Protein 1O4T (pdb70)

Nearest PDB structures (foldseek):
  1o4t-assembly1_B  TM=1.007E+00  e=4.408E-22  Thermotoga maritima
  6o2d-assembly1_A  TM=9.196E-01  e=4.828E-07  Schizosaccharomyces pombe
  5fpz-assembly1_A-2  TM=9.082E-01  e=5.946E-07  Yersinia enterocolitica subsp. enterocolitica 8081
  6o2d-assembly1_B  TM=9.524E-01  e=1.233E-06  Schizosaccharomyces pombe
  7x85-assembly2_C  TM=7.206E-01  e=1.368E-06  Gallus gallus

Foldseek 3Di:
DDFDQVPFAWDWDACACPKHGIKTKGFGDACVNVVVQWHGKIKIKAAAFIKHDKDAAAQKKKKKQKQAAKWWKDKPRDTDIDGHGDIDIGDHGIIIMIHHNDHGITMIIMIIGGD/DDFDQVPFAWDWDACACPKHGIKTKGFGDDCVRVVVQWHGKIKIKDAAPTKRDKDAAAQKKKKKQKAAAWWWKDKPNDTDIDGHGDIDIHDHGIIIMIHHNTHGMTMIIMIIGGD

Organism: Thermotoga maritima (strain ATCC 43589 / DSM 3109 / JCM 10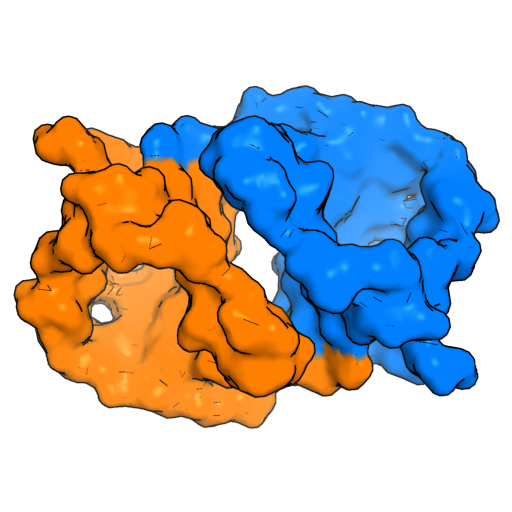099 / NBRC 100826 / MSB8) (NCBI:txid243274)

Structure (mmCIF, N/CA/C/O backbone):
data_1O4T
#
_entry.id   1O4T
#
_cell.length_a   89.132
_cell.length_b   49.738
_cell.length_c   69.547
_cell.angle_alpha   90.00
_cell.angle_beta   123.73
_cell.angle_gamma   90.00
#
_symmetry.space_group_name_H-M   'C 1 2 1'
#
loop_
_entity.id
_entity.type
_entity.pdbx_description
1 polymer 'putative oxalate decarboxylase'
2 non-polymer 'MANGANESE (II) ION'
3 non-polymer 'OXALATE ION'
4 water water
#
loop_
_atom_site.group_PDB
_atom_site.id
_atom_site.type_symbol
_atom_site.label_atom_id
_atom_site.label_alt_id
_atom_site.label_comp_id
_atom_site.label_asym_id
_atom_site.label_entity_id
_atom_site.label_seq_id
_atom_site.pdbx_PDB_ins_code
_atom_site.Cartn_x
_atom_site.Cartn_y
_atom_site.Cartn_z
_atom_site.occupancy
_atom_site.B_iso_or_equiv
_atom_site.auth_seq_id
_atom_site.auth_comp_id
_atom_site.auth_asym_id
_atom_site.auth_atom_id
_atom_site.pdbx_PDB_model_num
ATOM 1 N N . MET A 1 19 ? 9.001 -14.808 18.131 1.00 45.38 7 MET A N 1
ATOM 2 C CA . MET A 1 19 ? 10.384 -15.313 17.908 1.00 45.05 7 MET A CA 1
ATOM 3 C C . MET A 1 19 ? 11.408 -14.317 18.476 1.00 42.88 7 MET A C 1
ATOM 4 O O . MET A 1 19 ? 11.117 -13.137 18.713 1.00 41.87 7 MET A O 1
ATOM 9 N N . VAL A 1 20 ? 12.587 -14.854 18.728 1.00 40.96 8 VAL A N 1
ATOM 10 C CA . VAL A 1 20 ? 13.754 -14.116 19.058 1.00 40.03 8 VAL A CA 1
ATOM 11 C C . VAL A 1 20 ? 14.803 -14.417 17.988 1.00 39.89 8 VAL A C 1
ATOM 12 O O . VAL A 1 20 ? 14.982 -15.574 17.575 1.00 37.69 8 VAL A O 1
ATOM 16 N N . VAL A 1 21 ? 15.473 -13.365 17.525 1.00 38.85 9 VAL A N 1
ATOM 17 C CA . VAL A 1 21 ? 16.585 -13.502 16.583 1.00 38.81 9 VAL A CA 1
ATOM 18 C C . VAL A 1 21 ? 17.817 -12.896 17.252 1.00 39.91 9 VAL A C 1
ATOM 19 O O . VAL A 1 21 ? 17.820 -11.709 17.581 1.00 38.44 9 VAL A O 1
ATOM 23 N N . ARG A 1 22 ? 18.846 -13.716 17.480 1.00 41.25 10 ARG A N 1
ATOM 24 C CA . ARG A 1 22 ? 20.105 -13.227 18.052 1.00 42.27 10 ARG A CA 1
ATOM 25 C C . ARG A 1 22 ? 21.015 -12.607 16.972 1.00 44.37 10 ARG A C 1
ATOM 26 O O . ARG A 1 22 ? 21.624 -13.332 16.184 1.00 44.46 10 ARG A O 1
ATOM 41 N N . SER A 1 23 ? 21.053 -11.261 16.913 1.00 47.49 11 SER A N 1
ATOM 42 C CA . SER A 1 23 ? 21.855 -10.502 15.913 1.00 50.06 11 SER A CA 1
ATOM 43 C C . SER A 1 23 ? 23.216 -11.165 15.805 1.00 51.72 11 SER A C 1
ATOM 44 O O . SER A 1 23 ? 23.717 -11.484 14.723 1.00 52.23 11 SER A O 1
ATOM 47 N N . SER A 1 24 ? 23.806 -11.353 16.973 1.00 53.21 12 SER A N 1
ATOM 48 C CA . SER A 1 24 ? 25.144 -11.903 17.092 1.00 54.62 12 SER A CA 1
ATOM 49 C C . SER A 1 24 ? 25.294 -13.137 16.183 1.00 54.62 12 SER A C 1
ATOM 50 O O . SER A 1 24 ? 26.411 -13.458 15.736 1.00 55.60 12 SER A O 1
ATOM 53 N N . GLU A 1 25 ? 24.177 -13.806 15.878 1.00 53.75 13 GLU A N 1
ATOM 54 C CA . GLU A 1 25 ? 24.213 -15.060 15.121 1.00 53.05 13 GLU A CA 1
ATOM 55 C C . GLU A 1 25 ? 23.548 -15.018 13.713 1.00 51.87 13 GLU A C 1
ATOM 56 O O . GLU A 1 25 ? 23.068 -16.054 13.200 1.00 52.73 13 GLU A O 1
ATOM 62 N N . ILE A 1 26 ? 23.559 -13.833 13.088 1.00 49.24 14 ILE A N 1
ATOM 63 C CA . ILE A 1 26 ? 23.115 -13.651 11.706 1.00 47.12 14 ILE A CA 1
ATOM 64 C C . ILE A 1 26 ? 24.354 -13.303 10.899 1.00 45.41 14 ILE A C 1
ATOM 65 O O . ILE A 1 26 ? 25.112 -12.403 11.277 1.00 45.44 14 ILE A O 1
ATOM 70 N N . THR A 1 27 ? 24.557 -13.987 9.781 1.00 42.75 15 THR A N 1
ATOM 71 C CA . THR A 1 27 ? 25.703 -13.703 8.924 1.00 41.19 15 THR A CA 1
ATOM 72 C C . THR A 1 27 ? 25.417 -12.450 8.091 1.00 39.70 15 THR A C 1
ATOM 73 O O . THR A 1 27 ? 24.462 -12.389 7.326 1.00 38.70 15 THR A O 1
ATOM 77 N N . PRO A 1 28 ? 26.234 -11.433 8.258 1.00 39.39 16 PRO A N 1
ATOM 78 C CA . PRO A 1 28 ? 26.016 -10.185 7.534 1.00 38.74 16 PRO A CA 1
ATOM 79 C C . PRO A 1 28 ? 26.345 -10.354 6.054 1.00 37.43 16 PRO A C 1
ATOM 80 O O . PRO A 1 28 ? 27.129 -11.240 5.711 1.00 36.86 16 PRO A O 1
ATOM 84 N N . GLU A 1 29 ? 25.726 -9.557 5.185 1.00 36.42 17 GLU A N 1
ATOM 85 C CA . GLU A 1 29 ? 26.209 -9.467 3.815 1.00 36.39 17 GLU A CA 1
ATOM 86 C C . GLU A 1 29 ? 27.144 -8.292 3.668 1.00 35.86 17 GLU A C 1
ATOM 87 O O . GLU A 1 29 ? 26.829 -7.183 4.091 1.00 34.84 17 GLU A O 1
ATOM 93 N N . ARG A 1 30 ? 28.302 -8.546 3.073 1.00 35.59 18 ARG A N 1
ATOM 94 C CA . ARG A 1 30 ? 29.291 -7.497 2.862 1.00 36.01 18 ARG A CA 1
ATOM 95 C C . ARG A 1 30 ? 28.964 -6.843 1.527 1.00 35.32 18 ARG A C 1
ATOM 96 O O . ARG A 1 30 ? 28.850 -7.531 0.514 1.00 35.30 18 ARG A O 1
ATOM 104 N N . ILE A 1 31 ? 28.787 -5.517 1.538 1.00 34.23 19 ILE A N 1
ATOM 105 C CA . ILE A 1 31 ? 28.415 -4.754 0.343 1.00 33.39 19 ILE A CA 1
ATOM 106 C C . ILE A 1 31 ? 29.483 -3.694 0.101 1.00 32.51 19 ILE A C 1
ATOM 107 O O . ILE A 1 31 ? 29.828 -2.958 1.005 1.00 31.64 19 ILE A O 1
ATOM 112 N N . SER A 1 32 ? 30.013 -3.637 -1.119 1.00 32.30 20 SER A N 1
ATOM 113 C CA . SER A 1 32 ? 31.012 -2.636 -1.484 1.00 32.22 20 SER A CA 1
ATOM 114 C C . SER A 1 32 ? 30.331 -1.476 -2.218 1.00 32.49 20 SER A C 1
ATOM 115 O O . SER A 1 32 ? 29.424 -1.684 -3.044 1.00 32.37 20 SER A O 1
ATOM 118 N N . ASN A 1 33 ? 30.718 -0.258 -1.848 1.00 32.70 21 ASN A N 1
ATOM 119 C CA . ASN A 1 33 ? 30.176 0.966 -2.435 1.00 33.29 21 ASN A CA 1
ATOM 120 C C . ASN A 1 33 ? 28.655 1.019 -2.388 1.00 34.17 21 ASN A C 1
ATOM 121 O O . ASN A 1 33 ? 27.990 1.294 -3.378 1.00 33.83 21 ASN A O 1
ATOM 126 N N . MET A 1 34 ? 28.112 0.775 -1.191 1.00 35.50 22 MET A N 1
ATOM 127 C CA . MET A 1 34 ? 26.686 0.662 -1.023 1.00 36.40 22 MET A CA 1
ATOM 128 C C . MET A 1 34 ? 26.053 1.998 -1.382 1.00 36.98 22 MET A C 1
ATOM 129 O O . MET A 1 34 ? 26.439 3.031 -0.845 1.00 36.57 22 MET A O 1
ATOM 134 N N . ARG A 1 35 ? 25.077 1.952 -2.279 1.00 37.68 23 ARG A N 1
ATOM 135 C CA . ARG A 1 35 ? 24.455 3.138 -2.852 1.00 38.24 23 ARG A CA 1
ATOM 136 C C . ARG A 1 35 ? 25.464 4.151 -3.349 1.00 36.99 23 ARG A C 1
ATOM 137 O O . ARG A 1 35 ? 25.236 5.347 -3.247 1.00 36.93 23 ARG A O 1
ATOM 145 N N . GLY A 1 36 ? 26.572 3.675 -3.900 1.00 35.82 24 GLY A N 1
ATOM 146 C CA . GLY A 1 36 ? 27.649 4.557 -4.317 1.00 35.08 24 GLY A CA 1
ATOM 147 C C . GLY A 1 36 ? 28.529 5.155 -3.216 1.00 35.04 24 GLY A C 1
ATOM 148 O O . GLY A 1 36 ? 29.215 6.145 -3.471 1.00 33.86 24 GLY A O 1
ATOM 149 N N . GLY A 1 37 ? 28.531 4.567 -2.011 1.00 34.43 25 GLY A N 1
ATOM 150 C CA . GLY A 1 37 ? 29.356 5.074 -0.898 1.00 34.97 25 GLY A CA 1
ATOM 151 C C . GLY A 1 37 ? 30.790 4.568 -0.933 1.00 35.55 25 GLY A C 1
ATOM 152 O O . GLY A 1 37 ? 31.196 3.933 -1.895 1.00 37.19 25 GLY A O 1
ATOM 153 N N . LYS A 1 38 ? 31.561 4.837 0.114 1.00 35.81 26 LYS A N 1
ATOM 154 C CA . LYS A 1 38 ? 32.991 4.488 0.164 1.00 36.22 26 LYS A CA 1
ATOM 155 C C . LYS A 1 38 ? 33.223 3.176 0.906 1.00 35.98 26 LYS A C 1
ATOM 156 O O . LYS A 1 38 ? 32.522 2.855 1.866 1.00 34.28 26 LYS A O 1
ATOM 162 N N . GLY A 1 39 ? 34.217 2.415 0.437 1.00 35.66 27 GLY A N 1
ATOM 163 C CA . GLY A 1 39 ? 34.618 1.172 1.083 1.00 35.99 27 GLY A CA 1
ATOM 164 C C . GLY A 1 39 ? 33.533 0.119 1.181 1.00 36.58 27 GLY A C 1
ATOM 165 O O . GLY A 1 39 ? 32.615 0.107 0.391 1.00 36.26 27 GLY A O 1
ATOM 166 N N . GLU A 1 40 ? 33.683 -0.781 2.152 1.00 37.70 28 GLU A N 1
ATOM 167 C CA . GLU A 1 40 ? 32.837 -1.959 2.304 1.00 38.46 28 GLU A CA 1
ATOM 168 C C . GLU A 1 40 ? 32.052 -1.800 3.594 1.00 38.50 28 GLU A C 1
ATOM 169 O O . GLU A 1 40 ? 32.599 -1.392 4.611 1.00 38.73 28 GLU A O 1
ATOM 175 N N . VAL A 1 41 ? 30.795 -2.222 3.536 1.00 38.12 29 VAL A N 1
ATOM 176 C CA . VAL A 1 41 ? 29.823 -2.119 4.594 1.00 38.31 29 VAL A CA 1
ATOM 177 C C . VAL A 1 41 ? 29.225 -3.530 4.857 1.00 37.43 29 VAL A C 1
ATOM 178 O O . VAL A 1 41 ? 29.376 -4.427 4.025 1.00 37.84 29 VAL A O 1
ATOM 182 N N . GLU A 1 42 ? 28.660 -3.771 6.035 1.00 36.76 30 GLU A N 1
ATOM 183 C CA . GLU A 1 42 ? 28.006 -5.063 6.354 1.00 36.54 30 GLU A CA 1
ATOM 184 C C . GLU A 1 42 ? 26.583 -4.829 6.741 1.00 35.19 30 GLU A C 1
ATOM 185 O O . GLU A 1 42 ? 26.293 -3.928 7.522 1.00 33.89 30 GLU A O 1
ATOM 191 N N . MET A 1 43 ? 25.697 -5.635 6.172 1.00 33.75 31 MET A N 1
ATOM 192 C CA . MET A 1 43 ? 24.274 -5.556 6.459 1.00 33.31 31 MET A CA 1
ATOM 193 C C . MET A 1 43 ? 23.757 -6.907 6.945 1.00 31.97 31 MET A C 1
ATOM 194 O O . MET A 1 43 ? 23.850 -7.893 6.235 1.00 30.11 31 MET A O 1
ATOM 199 N N . ALA A 1 44 ? 23.238 -6.921 8.179 1.00 31.75 32 ALA A N 1
ATOM 200 C CA . ALA A 1 44 ? 22.591 -8.096 8.774 1.00 31.88 32 ALA A CA 1
ATOM 201 C C . ALA A 1 44 ? 21.085 -7.892 8.762 1.00 31.99 32 ALA A C 1
ATOM 202 O O . ALA A 1 44 ? 20.568 -7.032 9.487 1.00 31.57 32 ALA A O 1
ATOM 204 N N . HIS A 1 45 ? 20.368 -8.682 7.963 1.00 32.65 33 HIS A N 1
ATOM 205 C CA . HIS A 1 45 ? 18.914 -8.590 7.907 1.00 33.76 33 HIS A CA 1
ATOM 206 C C . HIS A 1 45 ? 18.339 -9.349 9.105 1.00 33.35 33 HIS A C 1
ATOM 207 O O . HIS A 1 45 ? 18.624 -10.521 9.307 1.00 32.40 33 HIS A O 1
ATOM 214 N N . LEU A 1 46 ? 17.538 -8.670 9.906 1.00 33.49 34 LEU A N 1
ATOM 215 C CA . LEU A 1 46 ? 17.084 -9.226 11.180 1.00 33.94 34 LEU A CA 1
ATOM 216 C C . LEU A 1 46 ? 15.660 -9.791 11.098 1.00 33.82 34 LEU A C 1
ATOM 217 O O . LEU A 1 46 ? 15.372 -10.832 11.698 1.00 34.04 34 LEU A O 1
ATOM 222 N N . LEU A 1 47 ? 14.799 -9.122 10.333 1.00 34.08 35 LEU A N 1
ATOM 223 C CA . LEU A 1 47 ? 13.451 -9.604 10.035 1.00 34.31 35 LEU A CA 1
ATOM 224 C C . LEU A 1 47 ? 13.107 -9.366 8.598 1.00 35.00 35 LEU A C 1
ATOM 225 O O . LEU A 1 47 ? 13.426 -8.319 8.047 1.00 35.56 35 LEU A O 1
ATOM 230 N N . SER A 1 48 ? 12.432 -10.324 7.993 1.00 36.05 36 SER A N 1
ATOM 231 C CA . SER A 1 48 ? 11.990 -10.184 6.622 1.00 36.83 36 SER A CA 1
ATOM 232 C C . SER A 1 48 ? 10.751 -9.289 6.532 1.00 37.33 36 SER A C 1
ATOM 233 O O . SER A 1 48 ? 10.055 -9.033 7.527 1.00 37.48 36 SER A O 1
ATOM 236 N N . LYS A 1 49 ? 10.485 -8.827 5.314 1.00 37.36 37 LYS A N 1
ATOM 237 C CA . LYS A 1 49 ? 9.348 -7.973 5.038 1.00 37.37 37 LYS A CA 1
ATOM 238 C C . LYS A 1 49 ? 8.052 -8.779 5.213 1.00 37.83 37 LYS A C 1
ATOM 239 O O . LYS A 1 49 ? 7.060 -8.262 5.739 1.00 36.94 37 LYS A O 1
ATOM 245 N N . GLU A 1 50 ? 8.083 -10.041 4.778 1.00 37.62 38 GLU A N 1
ATOM 246 C CA . GLU A 1 50 ? 6.999 -10.983 5.046 1.00 38.81 38 GLU A CA 1
ATOM 247 C C . GLU A 1 50 ? 6.704 -11.135 6.544 1.00 37.74 38 GLU A C 1
ATOM 248 O O . GLU A 1 50 ? 5.555 -11.044 6.949 1.00 37.03 38 GLU A O 1
ATOM 254 N N . ALA A 1 51 ? 7.737 -11.355 7.353 1.00 37.25 39 ALA A N 1
ATOM 255 C CA . ALA A 1 51 ? 7.587 -11.324 8.800 1.00 37.00 39 ALA A CA 1
ATOM 256 C C . ALA A 1 51 ? 6.844 -10.049 9.225 1.00 36.85 39 ALA A C 1
ATOM 257 O O . ALA A 1 51 ? 5.968 -10.082 10.095 1.00 36.37 39 ALA A O 1
ATOM 259 N N . MET A 1 52 ? 7.193 -8.922 8.597 1.00 36.18 40 MET A N 1
ATOM 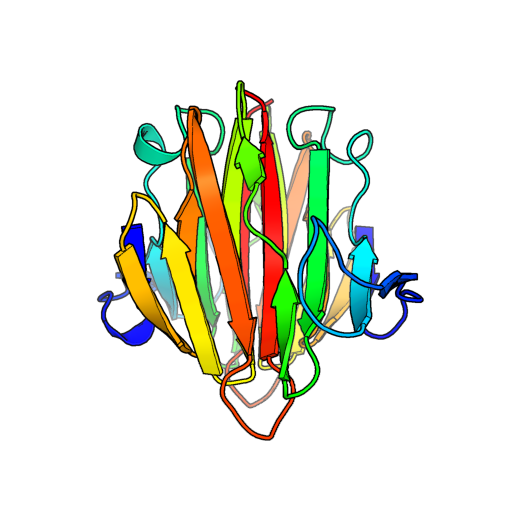260 C CA . MET A 1 52 ? 6.658 -7.614 9.006 1.00 35.40 40 MET A CA 1
ATOM 261 C C . MET A 1 52 ? 5.401 -7.255 8.246 1.00 34.73 40 MET A C 1
ATOM 262 O O . MET A 1 52 ? 5.066 -6.085 8.124 1.00 33.90 40 MET A O 1
ATOM 267 N N . HIS A 1 53 ? 4.695 -8.291 7.792 1.00 34.93 41 HIS A N 1
ATOM 268 C CA . HIS A 1 53 ? 3.402 -8.183 7.100 1.00 34.98 41 HIS A CA 1
ATOM 269 C C . HIS A 1 53 ? 3.447 -7.184 5.953 1.00 35.17 41 HIS A C 1
ATOM 270 O O . HIS A 1 53 ? 2.473 -6.480 5.688 1.00 34.76 41 HIS A O 1
ATOM 277 N N . ASN A 1 54 ? 4.586 -7.121 5.271 1.00 35.70 42 ASN A N 1
ATOM 278 C CA . ASN A 1 54 ? 4.762 -6.223 4.123 1.00 36.81 42 ASN A CA 1
ATOM 279 C C . ASN A 1 54 ? 4.515 -4.729 4.457 1.00 37.16 42 ASN A C 1
ATOM 280 O O . ASN A 1 54 ? 4.288 -3.904 3.558 1.00 37.27 42 ASN A O 1
ATOM 285 N N . LYS A 1 55 ? 4.616 -4.384 5.747 1.00 37.19 43 LYS A N 1
ATOM 286 C CA . LYS A 1 55 ? 4.448 -3.008 6.224 1.00 37.35 43 LYS A CA 1
ATOM 287 C C . LYS A 1 55 ? 5.779 -2.262 6.296 1.00 37.40 43 LYS A C 1
ATOM 288 O O . LYS A 1 55 ? 5.813 -1.032 6.275 1.00 37.43 43 LYS A O 1
ATOM 294 N N . ALA A 1 56 ? 6.865 -3.026 6.421 1.00 37.72 44 ALA A N 1
ATOM 295 C CA . ALA A 1 56 ? 8.239 -2.521 6.421 1.00 37.19 44 ALA A CA 1
ATOM 296 C C . ALA A 1 56 ? 9.027 -3.428 5.496 1.00 37.13 44 ALA A C 1
ATOM 297 O O . ALA A 1 56 ? 8.748 -4.627 5.403 1.00 36.22 44 ALA A O 1
ATOM 299 N N . ARG A 1 57 ? 9.963 -2.870 4.756 1.00 36.54 45 ARG A N 1
ATOM 300 C CA . ARG A 1 57 ? 10.704 -3.676 3.820 1.00 37.43 45 ARG A CA 1
ATOM 301 C C . ARG A 1 57 ? 12.147 -3.966 4.256 1.00 37.63 45 ARG A C 1
ATOM 302 O O . ARG A 1 57 ? 12.808 -4.795 3.621 1.00 38.01 45 ARG A O 1
ATOM 310 N N . LEU A 1 58 ? 12.620 -3.296 5.315 1.00 37.93 46 LEU A N 1
ATOM 311 C CA . LEU A 1 58 ? 13.957 -3.501 5.863 1.00 37.91 46 LEU A CA 1
ATOM 312 C C . LEU A 1 58 ? 13.985 -3.337 7.381 1.00 37.18 46 LEU A C 1
ATOM 313 O O . LEU A 1 58 ? 13.467 -2.357 7.902 1.00 37.04 46 LEU A O 1
ATOM 318 N N . PHE A 1 59 ? 14.633 -4.276 8.067 1.00 35.59 47 PHE A N 1
ATOM 319 C CA . PHE A 1 59 ? 14.930 -4.158 9.483 1.00 34.19 47 PHE A CA 1
ATOM 320 C C . PHE A 1 59 ? 16.308 -4.804 9.657 1.00 33.33 47 PHE A C 1
ATOM 321 O O . PHE A 1 59 ? 16.417 -6.020 9.744 1.00 33.18 47 PHE A O 1
ATOM 329 N N . ALA A 1 60 ? 17.366 -3.980 9.654 1.00 32.67 48 ALA A N 1
ATOM 330 C CA . ALA A 1 60 ? 18.716 -4.470 9.520 1.00 32.33 48 ALA A CA 1
ATOM 331 C C . ALA A 1 60 ? 19.658 -3.753 10.427 1.00 32.21 48 ALA A C 1
ATOM 332 O O . ALA A 1 60 ? 19.422 -2.606 10.797 1.00 31.94 48 ALA A O 1
ATOM 334 N N . ARG A 1 61 ? 20.733 -4.444 10.777 1.00 32.19 49 ARG A N 1
ATOM 335 C CA . ARG A 1 61 ? 21.836 -3.855 11.524 1.00 32.54 49 ARG A CA 1
ATOM 336 C C . ARG A 1 61 ? 22.998 -3.623 10.551 1.00 33.06 49 ARG A C 1
ATOM 337 O O . ARG A 1 61 ? 23.434 -4.578 9.844 1.00 33.50 49 ARG A O 1
ATOM 345 N N . MET A 1 62 ? 23.480 -2.382 10.478 1.00 30.73 50 MET A N 1
ATOM 346 C CA . MET A 1 62 ? 24.535 -2.024 9.532 1.00 31.45 50 MET A CA 1
ATOM 347 C C . MET A 1 62 ? 25.792 -1.800 10.340 1.00 31.86 50 MET A C 1
ATOM 348 O O . MET A 1 62 ? 25.683 -1.303 11.439 1.00 30.42 50 MET A O 1
ATOM 353 N N . LYS A 1 63 ? 26.941 -2.181 9.780 1.00 30.91 51 LYS A N 1
ATOM 354 C CA . LYS A 1 63 ? 28.246 -1.906 10.331 1.00 32.27 51 LYS A CA 1
ATOM 355 C C . LYS A 1 63 ? 29.073 -1.227 9.261 1.00 32.63 51 LYS A C 1
ATOM 356 O O . LYS A 1 63 ? 29.293 -1.798 8.183 1.00 32.73 51 LYS A O 1
ATOM 362 N N . LEU A 1 64 ? 29.502 0.000 9.554 1.00 32.12 52 LEU A N 1
ATOM 363 C CA . LEU A 1 64 ? 30.394 0.795 8.703 1.00 31.86 52 LEU A CA 1
ATOM 364 C C . LEU A 1 64 ? 31.799 0.864 9.331 1.00 31.82 52 LEU A C 1
ATOM 365 O O . LEU A 1 64 ? 32.016 1.554 10.344 1.00 30.70 52 LEU A O 1
ATOM 370 N N . PRO A 1 65 ? 32.754 0.168 8.740 1.00 31.35 53 PRO A N 1
ATOM 371 C CA . PRO A 1 65 ? 34.137 0.305 9.158 1.00 32.20 53 PRO A CA 1
ATOM 372 C C . PRO A 1 65 ? 34.623 1.754 9.040 1.00 32.40 53 PRO A C 1
ATOM 373 O O . PRO A 1 65 ? 34.039 2.536 8.291 1.00 32.28 53 PRO A O 1
ATOM 377 N N . PRO A 1 66 ? 35.664 2.111 9.776 1.00 32.87 54 PRO A N 1
ATOM 378 C CA . PRO A 1 66 ? 36.263 3.420 9.656 1.00 33.67 54 PRO A CA 1
ATOM 379 C C . PRO A 1 66 ? 36.555 3.783 8.214 1.00 34.37 54 PRO A C 1
ATOM 380 O O . PRO A 1 66 ? 37.187 3.001 7.499 1.00 35.26 54 PRO A O 1
ATOM 384 N N . GLY A 1 67 ? 36.060 4.941 7.789 1.00 34.68 55 GLY A N 1
ATOM 385 C CA . GLY A 1 67 ? 36.278 5.430 6.422 1.00 35.28 55 GLY A CA 1
ATOM 386 C C . GLY A 1 67 ? 35.148 5.129 5.435 1.00 34.87 55 GLY A C 1
ATOM 387 O O . GLY A 1 67 ? 35.154 5.655 4.315 1.00 35.24 55 GLY A O 1
ATOM 388 N N . SER A 1 68 ? 34.205 4.272 5.824 1.00 33.37 56 SER A N 1
ATOM 389 C CA . SER A 1 68 ? 33.204 3.811 4.886 1.00 33.33 56 SER A CA 1
ATOM 390 C C . SER A 1 68 ? 31.934 4.666 4.980 1.00 33.21 56 SER A C 1
ATOM 391 O O . SER A 1 68 ? 31.739 5.416 5.956 1.00 32.43 56 SER A O 1
ATOM 394 N N . SER A 1 69 ? 31.079 4.540 3.975 1.00 33.23 57 SER A N 1
ATOM 395 C CA . SER A 1 69 ? 29.821 5.283 3.933 1.00 34.07 57 SER A CA 1
ATOM 396 C C . SER A 1 69 ? 28.771 4.518 3.170 1.00 33.95 57 SER A C 1
ATOM 397 O O . SER A 1 69 ? 29.093 3.664 2.339 1.00 34.53 57 SER A O 1
ATOM 400 N N . VAL A 1 70 ? 27.505 4.798 3.479 1.00 34.03 58 VAL A N 1
ATOM 401 C CA . VAL A 1 70 ? 26.399 4.480 2.572 1.00 33.14 58 VAL A CA 1
ATOM 402 C C . VAL A 1 70 ? 26.163 5.743 1.761 1.00 33.61 58 VAL A C 1
ATOM 403 O O . VAL A 1 70 ? 26.022 6.817 2.322 1.00 33.67 58 VAL A O 1
ATOM 407 N N . GLY A 1 71 ? 26.114 5.600 0.439 1.00 33.33 59 GLY A N 1
ATOM 408 C CA . GLY A 1 71 ? 26.087 6.724 -0.473 1.00 33.44 59 GLY A CA 1
ATOM 409 C C . GLY A 1 71 ? 24.742 7.384 -0.526 1.00 33.62 59 GLY A C 1
ATOM 410 O O . GLY A 1 71 ? 23.755 6.838 -0.046 1.00 33.51 59 GLY A O 1
ATOM 411 N N . LEU A 1 72 ? 24.713 8.584 -1.092 1.00 33.64 60 LEU A N 1
ATOM 412 C CA . LEU A 1 72 ? 23.477 9.347 -1.194 1.00 33.82 60 LEU A CA 1
ATOM 413 C C . LEU A 1 72 ? 22.469 8.602 -2.051 1.00 33.49 60 LEU A C 1
ATOM 414 O O . LEU A 1 72 ? 22.792 8.148 -3.147 1.00 33.31 60 LEU A O 1
ATOM 419 N N . HIS A 1 73 ? 21.252 8.423 -1.513 1.00 32.57 61 HIS A N 1
ATOM 420 C CA . HIS A 1 73 ? 20.163 7.844 -2.270 1.00 31.37 61 HIS A CA 1
ATOM 421 C C . HIS A 1 73 ? 18.852 8.348 -1.718 1.00 31.09 61 HIS A C 1
ATOM 422 O O . HIS A 1 73 ? 18.768 8.795 -0.577 1.00 29.58 61 HIS A O 1
ATOM 429 N N . LYS A 1 74 ? 17.835 8.216 -2.552 1.00 30.49 62 LYS A N 1
ATOM 430 C CA . LYS A 1 74 ? 16.512 8.755 -2.328 1.00 31.24 62 LYS A CA 1
ATOM 431 C C . LYS A 1 74 ? 15.538 7.655 -1.933 1.00 31.42 62 LYS A C 1
ATOM 432 O O . LYS A 1 74 ? 15.633 6.529 -2.414 1.00 30.92 62 LYS A O 1
ATOM 438 N N . HIS A 1 75 ? 14.593 8.024 -1.073 1.00 32.57 63 HIS A N 1
ATOM 439 C CA . HIS A 1 75 ? 13.473 7.180 -0.682 1.00 32.64 63 HIS A CA 1
ATOM 440 C C . HIS A 1 75 ? 12.160 7.793 -1.169 1.00 33.35 63 HIS A C 1
ATOM 441 O O . HIS A 1 75 ? 11.935 8.971 -0.990 1.00 33.48 63 HIS A O 1
ATOM 448 N N . GLU A 1 76 ? 11.327 7.016 -1.850 1.00 33.68 64 GLU A N 1
ATOM 449 C CA . GLU A 1 76 ? 10.022 7.511 -2.273 1.00 34.81 64 GLU A CA 1
ATOM 450 C C . GLU A 1 76 ? 8.989 6.457 -1.990 1.00 34.20 64 GLU A C 1
ATOM 451 O O . GLU A 1 76 ? 9.200 5.282 -2.294 1.00 34.88 64 GLU A O 1
ATOM 457 N N . GLY A 1 77 ? 7.883 6.883 -1.388 1.00 32.92 65 GLY A N 1
ATOM 458 C CA . GLY A 1 77 ? 6.824 5.985 -1.026 1.00 32.34 65 GLY A CA 1
ATOM 459 C C . GLY A 1 77 ? 7.137 5.165 0.215 1.00 31.86 65 GLY A C 1
ATOM 460 O O . GLY A 1 77 ? 6.476 4.157 0.469 1.00 31.65 65 GLY A O 1
ATOM 461 N N . GLU A 1 78 ? 8.124 5.602 0.983 1.00 31.58 66 GLU A N 1
ATOM 462 C CA . GLU A 1 78 ? 8.531 4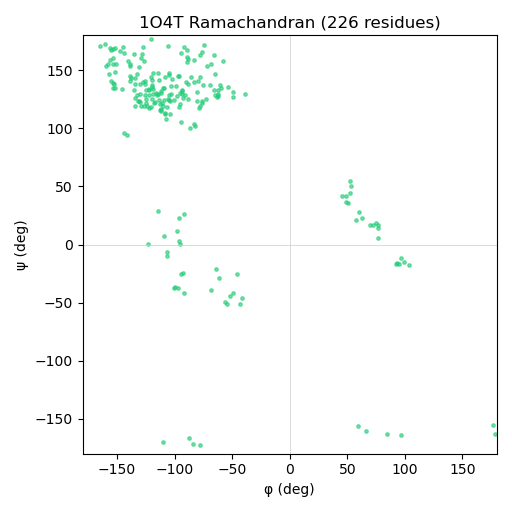.946 2.224 1.00 31.92 66 GLU A CA 1
ATOM 463 C C . GLU A 1 78 ? 9.324 5.944 3.053 1.00 31.83 66 GLU A C 1
ATOM 464 O O . GLU A 1 78 ? 9.646 7.026 2.574 1.00 31.52 66 GLU A O 1
ATOM 470 N N . PHE A 1 79 ? 9.644 5.575 4.292 1.00 31.45 67 PHE A N 1
ATOM 471 C CA . PHE A 1 79 ? 10.526 6.384 5.099 1.00 31.52 67 PHE A CA 1
ATOM 472 C C . PHE A 1 79 ? 11.490 5.490 5.851 1.00 31.21 67 PHE A C 1
ATOM 473 O O . PHE A 1 79 ? 11.212 4.309 6.045 1.00 30.57 67 PHE A O 1
ATOM 481 N N . GLU A 1 80 ? 12.638 6.042 6.218 1.00 31.10 68 GLU A N 1
ATOM 482 C CA . GLU A 1 80 ? 13.674 5.294 6.935 1.00 32.09 68 GLU A CA 1
ATOM 483 C C . GLU A 1 80 ? 14.106 5.943 8.235 1.00 32.96 68 GLU A C 1
ATOM 484 O O . GLU A 1 80 ? 14.238 7.153 8.325 1.00 33.55 68 GLU A O 1
ATOM 490 N N . ILE A 1 81 ? 14.333 5.102 9.234 1.00 33.23 69 ILE A N 1
ATOM 491 C CA . ILE A 1 81 ? 14.835 5.500 10.523 1.00 33.38 69 ILE A CA 1
ATOM 492 C C . ILE A 1 81 ? 16.168 4.783 10.739 1.00 32.62 69 ILE A C 1
ATOM 493 O O . ILE A 1 81 ? 16.266 3.581 10.570 1.00 32.33 69 ILE A O 1
ATOM 498 N N . TYR A 1 82 ? 17.205 5.515 11.112 1.00 32.28 70 TYR A N 1
ATOM 499 C CA . TYR A 1 82 ? 18.374 4.911 11.698 1.00 31.32 70 TYR A CA 1
ATOM 500 C C . TYR A 1 82 ? 18.370 5.134 13.219 1.00 32.14 70 TYR A C 1
ATOM 501 O O . TYR A 1 82 ? 18.073 6.238 13.702 1.00 32.70 70 TYR A O 1
ATOM 510 N N . TYR A 1 83 ? 18.696 4.090 13.984 1.00 32.07 71 TYR A N 1
ATOM 511 C CA . TYR A 1 83 ? 19.080 4.240 15.388 1.00 31.29 71 TYR A CA 1
ATOM 512 C C . TYR A 1 83 ? 20.577 3.887 15.544 1.00 31.09 71 TYR A C 1
ATOM 513 O O . TYR A 1 83 ? 21.027 2.753 15.292 1.00 29.59 71 TYR A O 1
ATOM 522 N N . ILE A 1 84 ? 21.365 4.876 15.939 1.00 31.59 72 ILE A N 1
ATOM 523 C CA . ILE A 1 84 ? 22.807 4.692 16.039 1.00 31.00 72 ILE A CA 1
ATOM 524 C C . ILE A 1 84 ? 23.138 3.901 17.296 1.00 32.39 72 ILE A C 1
ATOM 525 O O . ILE A 1 84 ? 22.834 4.338 18.420 1.00 32.31 72 ILE A O 1
ATOM 530 N N . LEU A 1 85 ? 23.802 2.757 17.100 1.00 31.60 73 LEU A N 1
ATOM 531 C CA . LEU A 1 85 ? 24.127 1.834 18.188 1.00 31.49 73 LEU A CA 1
ATOM 532 C C . LEU A 1 85 ? 25.537 1.982 18.769 1.00 31.76 73 LEU A C 1
ATOM 533 O O . LEU A 1 85 ? 25.708 1.809 19.977 1.00 32.60 73 LEU A O 1
ATOM 538 N N . LEU A 1 86 ? 26.527 2.268 17.923 1.00 31.28 74 LEU A N 1
ATOM 539 C CA . LEU A 1 86 ? 27.919 2.353 18.321 1.00 32.87 74 LEU A CA 1
ATOM 540 C C . LEU A 1 86 ? 28.618 3.299 17.404 1.00 31.58 74 LEU A C 1
ATOM 541 O O . LEU A 1 86 ? 28.324 3.310 16.242 1.00 32.34 74 LEU A O 1
ATOM 546 N N . GLY A 1 87 ? 29.620 4.004 17.915 1.00 33.43 75 GLY A N 1
ATOM 547 C CA . GLY A 1 87 ? 30.534 4.819 17.133 1.00 32.99 75 GLY A CA 1
ATOM 548 C C . GLY A 1 87 ? 30.014 6.212 16.831 1.00 33.90 75 GLY A C 1
ATOM 549 O O . GLY A 1 87 ? 29.052 6.698 17.432 1.00 33.83 75 GLY A O 1
ATOM 550 N N . GLU A 1 88 ? 30.642 6.831 15.845 1.00 34.33 76 GLU A N 1
ATOM 551 C CA . GLU A 1 88 ? 30.393 8.205 15.471 1.00 35.36 76 GLU A CA 1
ATOM 552 C C . GLU A 1 88 ? 30.415 8.365 13.948 1.00 34.52 76 GLU A C 1
ATOM 553 O O . GLU A 1 88 ? 31.016 7.591 13.231 1.00 34.34 76 GLU A O 1
ATOM 559 N N . GLY A 1 89 ? 29.784 9.412 13.468 1.00 33.82 77 GLY A N 1
ATOM 560 C CA . GLY A 1 89 ? 29.792 9.700 12.056 1.00 33.68 77 GLY A CA 1
ATOM 561 C C . GLY A 1 89 ? 28.983 10.926 11.688 1.00 33.48 77 GLY A C 1
ATOM 562 O O . GLY A 1 89 ? 28.691 11.768 12.527 1.00 31.92 77 GLY A O 1
ATOM 563 N N . VAL A 1 90 ? 28.667 11.036 10.402 1.00 34.24 78 VAL A N 1
ATOM 564 C CA . VAL A 1 90 ? 27.944 12.180 9.882 1.00 34.09 78 VAL A CA 1
ATOM 565 C C . VAL A 1 90 ? 26.778 11.669 9.025 1.00 33.85 78 VAL A C 1
ATOM 566 O O . VAL A 1 90 ? 26.965 10.856 8.115 1.00 34.11 78 VAL A O 1
ATOM 570 N N . PHE A 1 91 ? 25.575 12.106 9.386 1.00 32.79 79 PHE A N 1
ATOM 571 C CA . PHE A 1 91 ? 24.346 11.834 8.683 1.00 32.50 79 PHE A CA 1
ATOM 572 C C . PHE A 1 91 ? 24.004 13.012 7.779 1.00 32.45 79 PHE A C 1
ATOM 573 O O . PHE A 1 91 ? 24.021 14.175 8.213 1.00 33.11 79 PHE A O 1
ATOM 581 N N . HIS A 1 92 ? 23.764 12.732 6.513 1.00 32.85 80 HIS A N 1
ATOM 582 C CA . HIS A 1 92 ? 23.350 13.746 5.573 1.00 33.95 80 HIS A CA 1
ATOM 583 C C . HIS A 1 92 ? 21.869 13.561 5.295 1.00 34.71 80 HIS A C 1
ATOM 584 O O . HIS A 1 92 ? 21.458 12.481 4.885 1.00 35.25 80 HIS A O 1
ATOM 591 N N . ASP A 1 93 ? 21.086 14.609 5.484 1.00 35.46 81 ASP A N 1
ATOM 592 C CA . ASP A 1 93 ? 19.681 14.592 5.065 1.00 36.82 81 ASP A CA 1
ATOM 593 C C . ASP A 1 93 ? 19.168 16.031 4.849 1.00 36.30 81 ASP A C 1
ATOM 594 O O . ASP A 1 93 ? 19.637 16.988 5.488 1.00 35.30 81 ASP A O 1
ATOM 599 N N . ASN A 1 94 ? 18.265 16.179 3.875 1.00 36.04 82 ASN A N 1
ATOM 600 C CA . ASN A 1 94 ? 17.755 17.487 3.444 1.00 35.57 82 ASN A CA 1
ATOM 601 C C . ASN A 1 94 ? 18.874 18.511 3.193 1.00 35.74 82 ASN A C 1
ATOM 602 O O . ASN A 1 94 ? 18.767 19.684 3.566 1.00 35.45 82 ASN A O 1
ATOM 607 N N . GLY A 1 95 ? 19.952 18.058 2.555 1.00 35.66 83 GLY A N 1
ATOM 608 C CA . GLY A 1 95 ? 21.022 18.955 2.143 1.00 35.90 83 GLY A CA 1
ATOM 609 C C . GLY A 1 95 ? 21.939 19.396 3.264 1.00 36.31 83 GLY A C 1
ATOM 610 O O . GLY A 1 95 ? 22.720 20.326 3.073 1.00 35.15 83 GLY A O 1
ATOM 611 N N . LYS A 1 96 ? 21.869 18.718 4.422 1.00 36.66 84 LYS A N 1
ATOM 612 C CA . LYS A 1 96 ? 22.655 19.115 5.606 1.00 37.65 84 LYS A CA 1
ATOM 613 C C . LYS A 1 96 ? 23.456 17.943 6.176 1.00 37.92 84 LYS A C 1
ATOM 614 O O . LYS A 1 96 ? 22.961 16.843 6.234 1.00 37.02 84 LYS A O 1
ATOM 616 N N . ASP A 1 97 ? 24.694 18.195 6.594 1.00 37.92 85 ASP A N 1
ATOM 617 C CA . ASP A 1 97 ? 25.441 17.230 7.419 1.00 38.60 85 ASP A CA 1
ATOM 618 C C . ASP A 1 97 ? 25.290 17.503 8.900 1.00 37.73 85 ASP A C 1
ATOM 619 O O . ASP A 1 97 ? 25.501 18.627 9.343 1.00 38.34 85 ASP A O 1
ATOM 624 N N . VAL A 1 98 ? 24.995 16.447 9.645 1.00 36.13 86 VAL A N 1
ATOM 625 C CA . VAL A 1 98 ? 24.804 16.491 11.087 1.00 35.77 86 VAL A CA 1
ATOM 626 C C . VAL A 1 98 ? 25.671 15.381 11.707 1.00 35.15 86 VAL A C 1
ATOM 627 O O . VAL A 1 98 ? 25.531 14.225 11.323 1.00 34.40 86 VAL A O 1
ATOM 631 N N . PRO A 1 99 ? 26.579 15.707 12.627 1.00 34.90 87 PRO A N 1
ATOM 632 C CA . PRO A 1 99 ? 27.314 14.667 13.327 1.00 34.65 87 PRO A CA 1
ATOM 633 C C . PRO A 1 99 ? 26.430 13.876 14.269 1.00 34.70 87 PRO A C 1
ATOM 634 O O . PRO A 1 99 ? 25.605 14.454 14.980 1.00 34.29 87 PRO A O 1
ATOM 638 N N . ILE A 1 100 ? 26.627 12.554 14.250 1.00 33.96 88 ILE A N 1
ATOM 639 C CA . ILE A 1 100 ? 25.828 11.633 15.008 1.00 33.95 88 ILE A CA 1
ATOM 640 C C . ILE A 1 100 ? 26.705 10.696 15.824 1.00 34.07 88 ILE A C 1
ATOM 641 O O . ILE A 1 100 ? 27.928 10.562 15.581 1.00 33.82 88 ILE A O 1
ATOM 646 N N . LYS A 1 101 ? 26.055 10.114 16.830 1.00 34.17 89 LYS A N 1
ATOM 647 C CA . LYS A 1 101 ? 26.660 9.187 17.748 1.00 34.78 89 LYS A CA 1
ATOM 648 C C . LYS A 1 101 ? 25.594 8.252 18.313 1.00 35.81 89 LYS A C 1
ATOM 649 O O . LYS A 1 101 ? 24.375 8.483 18.166 1.00 34.09 89 LYS A O 1
ATOM 655 N N . ALA A 1 102 ? 26.091 7.209 18.982 1.00 36.70 90 ALA A N 1
ATOM 656 C CA . ALA A 1 102 ? 25.267 6.277 19.719 1.00 36.02 90 ALA A CA 1
ATOM 657 C C . ALA A 1 102 ? 24.128 6.972 20.441 1.00 36.02 90 ALA A C 1
ATOM 658 O O . ALA A 1 102 ? 24.317 7.950 21.162 1.00 34.87 90 ALA A O 1
ATOM 660 N N . GLY A 1 103 ? 22.929 6.454 20.234 1.00 35.64 91 GLY A N 1
ATOM 661 C CA . GLY A 1 103 ? 21.745 7.007 20.876 1.00 36.01 91 GLY A CA 1
ATOM 662 C C . GLY A 1 103 ? 20.937 7.933 19.970 1.00 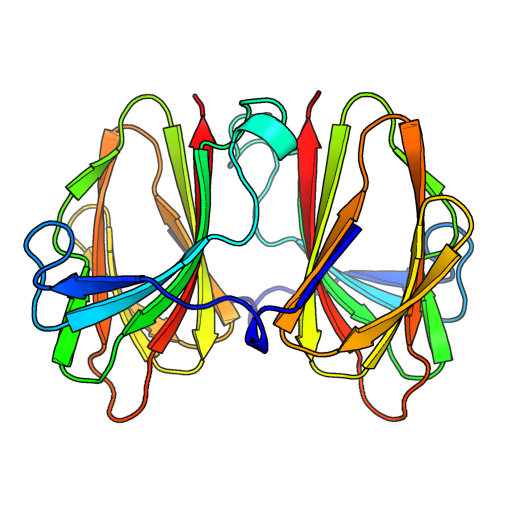35.22 91 GLY A C 1
ATOM 663 O O . GLY A 1 103 ? 19.803 8.255 20.273 1.00 36.09 91 GLY A O 1
ATOM 664 N N . ASP A 1 104 ? 21.524 8.369 18.856 1.00 34.86 92 ASP A N 1
ATOM 665 C CA . ASP A 1 104 ? 20.817 9.266 17.930 1.00 33.65 92 ASP A CA 1
ATOM 666 C C . ASP A 1 104 ? 19.844 8.526 17.019 1.00 33.03 92 ASP A C 1
ATOM 667 O O . ASP A 1 104 ? 20.120 7.435 16.497 1.00 32.45 92 ASP A O 1
ATOM 672 N N . VAL A 1 105 ? 18.705 9.147 16.793 1.00 32.96 93 VAL A N 1
ATOM 673 C CA . VAL A 1 105 ? 17.736 8.665 15.799 1.00 33.12 93 VAL A CA 1
ATOM 674 C C . VAL A 1 105 ? 17.878 9.558 14.577 1.00 32.55 93 VAL A C 1
ATOM 675 O O . VAL A 1 105 ? 17.840 10.773 14.713 1.00 32.57 93 VAL A O 1
ATOM 679 N N . CYS A 1 106 ? 18.034 8.949 13.394 1.00 32.35 94 CYS A N 1
ATOM 680 C CA . CYS A 1 106 ? 18.039 9.695 12.120 1.00 32.08 94 CYS A CA 1
ATOM 681 C C . CYS A 1 106 ? 16.819 9.315 11.339 1.00 31.74 94 CYS A C 1
ATOM 682 O O . CYS A 1 106 ? 16.641 8.131 11.041 1.00 33.58 94 CYS A O 1
ATOM 685 N N . PHE A 1 107 ? 15.986 10.297 11.025 1.00 31.03 95 PHE A N 1
ATOM 686 C CA . PHE A 1 107 ? 14.722 10.117 10.328 1.00 31.52 95 PHE A CA 1
ATOM 687 C C . PHE A 1 107 ? 14.775 10.698 8.919 1.00 31.76 95 PHE A C 1
ATOM 688 O O . PHE A 1 107 ? 15.055 11.902 8.729 1.00 32.86 95 PHE A O 1
ATOM 696 N N . THR A 1 108 ? 14.526 9.854 7.922 1.00 31.81 96 THR A N 1
ATOM 697 C CA . THR A 1 108 ? 14.456 10.312 6.524 1.00 32.05 96 THR A CA 1
ATOM 698 C C . THR A 1 108 ? 13.074 10.064 5.957 1.00 31.85 96 THR A C 1
ATOM 699 O O . THR A 1 108 ? 12.598 8.940 5.935 1.00 31.74 96 THR A O 1
ATOM 703 N N . ASP A 1 109 ? 12.435 11.126 5.500 1.00 32.63 97 ASP A N 1
ATOM 704 C CA . ASP A 1 109 ? 11.040 11.061 5.119 1.00 33.15 97 ASP A CA 1
ATOM 705 C C . ASP A 1 109 ? 10.923 10.747 3.641 1.00 33.12 97 ASP A C 1
ATOM 706 O O . ASP A 1 109 ? 11.914 10.806 2.894 1.00 34.25 97 ASP A O 1
ATOM 711 N N . SER A 1 110 ? 9.700 10.450 3.205 1.00 32.18 98 SER A N 1
ATOM 712 C CA . SER A 1 110 ? 9.439 10.137 1.795 1.00 31.06 98 SER A CA 1
ATOM 713 C C . SER A 1 110 ? 9.851 11.346 0.970 1.00 30.32 98 SER A C 1
ATOM 714 O O . SER A 1 110 ? 9.534 12.464 1.319 1.00 29.68 98 SER A O 1
ATOM 717 N N . GLY A 1 111 ? 10.560 11.120 -0.129 1.00 29.68 99 GLY A N 1
ATOM 718 C CA . GLY A 1 111 ? 10.957 12.191 -1.015 1.00 29.24 99 GLY A CA 1
ATOM 719 C C . GLY A 1 111 ? 12.315 12.767 -0.718 1.00 28.97 99 GLY A C 1
ATOM 720 O O . GLY A 1 111 ? 12.858 13.467 -1.559 1.00 27.93 99 GLY A O 1
ATOM 721 N N . GLU A 1 112 ? 12.858 12.495 0.478 1.00 29.01 100 GLU A N 1
ATOM 722 C CA . GLU A 1 112 ? 14.202 12.945 0.834 1.00 30.54 100 GLU A CA 1
ATOM 723 C C . GLU A 1 112 ? 15.284 11.934 0.454 1.00 30.73 100 GLU A C 1
ATOM 724 O O . GLU A 1 112 ? 15.036 10.750 0.352 1.00 31.63 100 GLU A O 1
ATOM 730 N N . SER A 1 113 ? 16.500 12.422 0.302 1.00 31.72 101 SER A N 1
ATOM 731 C CA . SER A 1 113 ? 17.662 11.593 0.043 1.00 31.80 101 SER A CA 1
ATOM 732 C C . SER A 1 113 ? 18.582 11.702 1.235 1.00 32.74 101 SER A C 1
ATOM 733 O O . SER A 1 113 ? 18.636 12.765 1.876 1.00 33.78 101 SER A O 1
ATOM 736 N N . HIS A 1 114 ? 19.300 10.610 1.540 1.00 32.55 102 HIS A N 1
ATOM 737 C CA . HIS A 1 114 ? 20.248 10.598 2.641 1.00 32.77 102 HIS A CA 1
ATOM 738 C C . HIS A 1 114 ? 21.498 9.751 2.370 1.00 32.82 102 HIS A C 1
ATOM 739 O O . HIS A 1 114 ? 21.555 9.002 1.374 1.00 31.63 102 HIS A O 1
ATOM 746 N N . SER A 1 115 ? 22.473 9.901 3.281 1.00 31.21 103 SER A N 1
ATOM 747 C CA . SER A 1 115 ? 23.723 9.147 3.266 1.00 31.43 103 SER A CA 1
ATOM 748 C C . SER A 1 115 ? 24.229 9.136 4.681 1.00 31.55 103 SER A C 1
ATOM 749 O O . SER A 1 115 ? 23.737 9.910 5.514 1.00 31.64 103 SER A O 1
ATOM 752 N N . ILE A 1 116 ? 25.217 8.295 4.964 1.00 31.29 104 ILE A N 1
ATOM 753 C CA . ILE A 1 116 ? 25.821 8.292 6.286 1.00 31.16 104 ILE A CA 1
ATOM 754 C C . ILE A 1 116 ? 27.251 7.825 6.170 1.00 32.06 104 ILE A C 1
ATOM 755 O O . ILE A 1 116 ? 27.534 6.856 5.445 1.00 31.78 104 ILE A O 1
ATOM 760 N N . GLU A 1 117 ? 28.150 8.531 6.846 1.00 31.95 105 GLU A N 1
ATOM 761 C CA . GLU A 1 117 ? 29.575 8.224 6.796 1.00 32.46 105 GLU A CA 1
ATOM 762 C C . GLU A 1 117 ? 30.184 8.022 8.183 1.00 32.91 105 GLU A C 1
ATOM 763 O O . GLU A 1 117 ? 29.923 8.801 9.127 1.00 32.01 105 GLU A O 1
ATOM 769 N N . ASN A 1 118 ? 31.037 6.999 8.289 1.00 32.93 106 ASN A N 1
ATOM 770 C CA . ASN A 1 118 ? 31.838 6.804 9.496 1.00 34.06 106 ASN A CA 1
ATOM 771 C C . ASN A 1 118 ? 33.111 7.667 9.480 1.00 35.32 106 ASN A C 1
ATOM 772 O O . ASN A 1 118 ? 34.097 7.336 8.838 1.00 36.55 106 ASN A O 1
ATOM 777 N N . THR A 1 119 ? 33.094 8.745 10.246 1.00 36.31 107 THR A N 1
ATOM 778 C CA . THR A 1 119 ? 34.222 9.655 10.324 1.00 37.41 107 THR A CA 1
ATOM 779 C C . THR A 1 119 ? 35.105 9.359 11.562 1.00 37.29 107 THR A C 1
ATOM 780 O O . THR A 1 119 ? 35.974 10.135 11.887 1.00 36.61 107 THR A O 1
ATOM 784 N N . GLY A 1 120 ? 34.897 8.238 12.243 1.00 37.34 108 GLY A N 1
ATOM 785 C CA . GLY A 1 120 ? 35.698 7.925 13.445 1.00 37.28 108 GLY A CA 1
ATOM 786 C C . GLY A 1 120 ? 36.649 6.766 13.187 1.00 37.44 108 GLY A C 1
ATOM 787 O O . GLY A 1 120 ? 36.784 6.308 12.034 1.00 36.98 108 GLY A O 1
ATOM 788 N N . ASN A 1 121 ? 37.266 6.267 14.260 1.00 36.94 109 ASN A N 1
ATOM 789 C CA . ASN A 1 121 ? 38.273 5.189 14.183 1.00 37.48 109 ASN A CA 1
ATOM 790 C C . ASN A 1 121 ? 37.839 3.846 14.715 1.00 36.73 109 ASN A C 1
ATOM 791 O O . ASN A 1 121 ? 38.682 2.956 14.873 1.00 36.64 109 ASN A O 1
ATOM 796 N N . THR A 1 122 ? 36.555 3.725 15.052 1.00 35.50 110 THR A N 1
ATOM 797 C CA . THR A 1 122 ? 35.974 2.447 15.369 1.00 35.19 110 THR A CA 1
ATOM 798 C C . THR A 1 122 ? 34.736 2.291 14.505 1.00 34.42 110 THR A C 1
ATOM 799 O O . THR A 1 122 ? 34.287 3.246 13.847 1.00 33.49 110 THR A O 1
ATOM 803 N N . ASP A 1 123 ? 34.194 1.084 14.508 1.00 32.76 111 ASP A N 1
ATOM 804 C CA . ASP A 1 123 ? 33.024 0.808 13.717 1.00 32.19 111 ASP A CA 1
ATOM 805 C C . ASP A 1 123 ? 31.843 1.682 14.127 1.00 31.41 111 ASP A C 1
ATOM 806 O O . ASP A 1 123 ? 31.574 1.865 15.306 1.00 31.74 111 ASP A O 1
ATOM 811 N N . LEU A 1 124 ? 31.128 2.201 13.132 1.00 30.24 112 LEU A N 1
ATOM 812 C CA . LEU A 1 124 ? 29.845 2.844 13.341 1.00 30.63 112 LEU A CA 1
ATOM 813 C C . LEU A 1 124 ? 28.763 1.776 13.067 1.00 30.90 112 LEU A C 1
ATOM 814 O O . LEU A 1 124 ? 28.694 1.263 11.969 1.00 31.86 112 LEU A O 1
ATOM 819 N N . GLU A 1 125 ? 27.949 1.430 14.047 1.00 31.14 113 GLU A N 1
ATOM 820 C CA . GLU A 1 125 ? 26.854 0.516 13.785 1.00 31.64 113 GLU A CA 1
ATOM 821 C C . GLU A 1 125 ? 25.524 1.175 14.063 1.00 31.28 113 GLU A C 1
ATOM 822 O O . GLU A 1 125 ? 25.397 2.009 14.951 1.00 31.21 113 GLU A O 1
ATOM 828 N N . PHE A 1 126 ? 24.513 0.787 13.300 1.00 31.59 114 PHE A N 1
ATOM 829 C CA . PHE A 1 126 ? 23.196 1.304 13.511 1.00 32.04 114 PHE A CA 1
ATOM 830 C C . PHE A 1 126 ? 22.134 0.360 12.976 1.00 33.17 114 PHE A C 1
ATOM 831 O O . PHE A 1 126 ? 22.383 -0.487 12.092 1.00 33.72 114 PHE A O 1
ATOM 839 N N . LEU A 1 127 ? 20.948 0.543 13.510 1.00 32.22 115 LEU A N 1
ATOM 840 C CA . LEU A 1 127 ? 19.759 -0.111 13.027 1.00 34.77 115 LEU A CA 1
ATOM 841 C C . LEU A 1 127 ? 19.094 0.689 11.940 1.00 33.39 115 LEU A C 1
ATOM 842 O O . LEU A 1 127 ? 18.967 1.887 12.070 1.00 36.04 115 LEU A O 1
ATOM 847 N N . ALA A 1 128 ? 18.628 0.032 10.885 1.00 34.28 116 ALA A N 1
ATOM 848 C CA . ALA A 1 128 ? 17.918 0.692 9.772 1.00 33.61 116 ALA A CA 1
ATOM 849 C C . ALA A 1 128 ? 16.579 0.023 9.559 1.00 34.00 116 ALA A C 1
ATOM 850 O O . ALA A 1 128 ? 16.518 -1.197 9.403 1.00 34.58 116 ALA A O 1
ATOM 852 N N . VAL A 1 129 ? 15.512 0.815 9.517 1.00 33.06 117 VAL A N 1
ATOM 853 C CA . VAL A 1 129 ? 14.178 0.301 9.351 1.00 32.71 117 VAL A CA 1
ATOM 854 C C . VAL A 1 129 ? 13.466 1.119 8.253 1.00 31.98 117 VAL A C 1
ATOM 855 O O . VAL A 1 129 ? 13.362 2.317 8.355 1.00 31.48 117 VAL A O 1
ATOM 859 N N . ILE A 1 130 ? 12.972 0.469 7.214 1.00 31.84 118 ILE A N 1
ATOM 860 C CA . ILE A 1 130 ? 12.280 1.189 6.155 1.00 32.44 118 ILE A CA 1
ATOM 861 C C . ILE A 1 130 ? 10.809 0.831 6.262 1.00 33.48 118 ILE A C 1
ATOM 862 O O . ILE A 1 130 ? 10.486 -0.334 6.219 1.00 34.79 118 ILE A O 1
ATOM 867 N N . ILE A 1 131 ? 9.942 1.834 6.389 1.00 34.18 119 ILE A N 1
ATOM 868 C CA . ILE A 1 131 ? 8.525 1.617 6.565 1.00 35.04 119 ILE A CA 1
ATOM 869 C C . ILE A 1 131 ? 7.799 2.199 5.350 1.00 36.16 119 ILE A C 1
ATOM 870 O O . ILE A 1 131 ? 8.033 3.354 4.934 1.00 33.81 119 ILE A O 1
ATOM 875 N N . LEU A 1 132 ? 6.923 1.371 4.797 1.00 37.78 120 LEU A N 1
ATOM 876 C CA . LEU A 1 132 ? 6.257 1.661 3.552 1.00 40.10 120 LEU A CA 1
ATOM 877 C C . LEU A 1 132 ? 5.133 2.700 3.665 1.00 41.76 120 LEU A C 1
ATOM 878 O O . LEU A 1 132 ? 4.339 2.672 4.605 1.00 41.65 120 LEU A O 1
ATOM 883 N N . LEU A 1 133 ? 5.133 3.592 2.661 1.00 43.92 121 LEU A N 1
ATOM 884 C CA . LEU A 1 133 ? 4.228 4.746 2.415 1.00 45.02 121 LEU A CA 1
ATOM 885 C C . LEU A 1 133 ? 4.416 5.992 3.304 1.00 46.16 121 LEU A C 1
ATOM 886 O O . LEU A 1 133 ? 4.897 7.031 2.801 1.00 46.65 121 LEU A O 1
ATOM 892 N N . MET B 1 19 ? 15.460 14.941 10.149 1.00 43.67 7 MET B N 1
ATOM 893 C CA . MET B 1 19 ? 15.734 15.355 11.547 1.00 43.35 7 MET B CA 1
ATOM 894 C C . MET B 1 19 ? 16.557 14.289 12.268 1.00 41.85 7 MET B C 1
ATOM 895 O O . MET B 1 19 ? 16.531 13.095 11.928 1.00 40.64 7 MET B O 1
ATOM 900 N N . VAL B 1 20 ? 17.313 14.758 13.246 1.00 40.29 8 VAL B N 1
ATOM 901 C CA . VAL B 1 20 ? 18.042 13.905 14.139 1.00 39.85 8 VAL B CA 1
ATOM 902 C C . VAL B 1 20 ? 17.488 14.192 15.510 1.00 39.31 8 VAL B C 1
ATOM 903 O O . VAL B 1 20 ? 17.279 15.333 15.857 1.00 37.15 8 VAL B O 1
ATOM 907 N N . VAL B 1 21 ? 17.214 13.123 16.251 1.00 39.08 9 VAL B N 1
ATOM 908 C CA . VAL B 1 21 ? 16.740 13.175 17.626 1.00 38.90 9 VAL B CA 1
ATOM 909 C C . VAL B 1 21 ? 17.810 12.505 18.491 1.00 38.78 9 VAL B C 1
ATOM 910 O O . VAL B 1 21 ? 18.157 11.343 18.270 1.00 37.19 9 VAL B O 1
ATOM 914 N N . ARG B 1 22 ? 18.334 13.227 19.464 1.00 39.35 10 ARG B N 1
ATOM 915 C CA . ARG B 1 22 ? 19.377 12.710 20.342 1.00 40.64 10 ARG B CA 1
ATOM 916 C C . ARG B 1 22 ? 18.765 12.135 21.626 1.00 41.39 10 ARG B C 1
ATOM 917 O O . ARG B 1 22 ? 18.316 12.865 22.498 1.00 40.25 10 ARG B O 1
ATOM 925 N N . SER B 1 23 ? 18.732 10.810 21.711 1.00 43.16 11 SER B N 1
ATOM 926 C CA . SER B 1 23 ? 18.112 10.072 22.838 1.00 44.57 11 SER B CA 1
ATOM 927 C C . SER B 1 23 ? 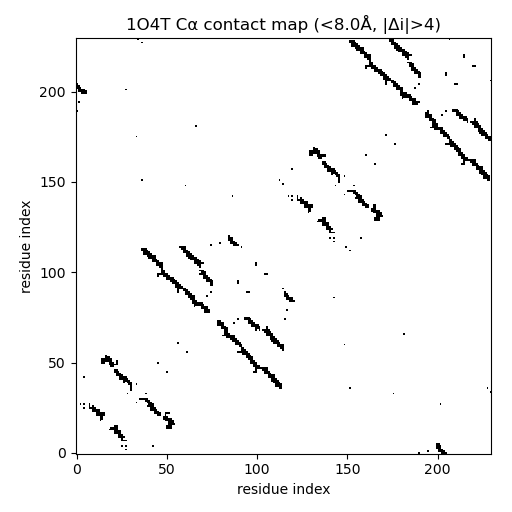18.382 10.644 24.189 1.00 45.62 11 SER B C 1
ATOM 928 O O . SER B 1 23 ? 17.476 10.711 25.036 1.00 45.37 11 SER B O 1
ATOM 931 N N . SER B 1 24 ? 19.659 10.975 24.412 1.00 46.81 12 SER B N 1
ATOM 932 C CA . SER B 1 24 ? 20.117 11.403 25.728 1.00 47.49 12 SER B CA 1
ATOM 933 C C . SER B 1 24 ? 19.438 12.709 26.123 1.00 47.61 12 SER B C 1
ATOM 934 O O . SER B 1 24 ? 19.382 13.041 27.303 1.00 49.80 12 SER B O 1
ATOM 937 N N . GLU B 1 25 ? 18.931 13.455 25.151 1.00 46.70 13 GLU B N 1
ATOM 938 C CA . GLU B 1 25 ? 18.355 14.740 25.424 1.00 46.23 13 GLU B CA 1
ATOM 939 C C . GLU B 1 25 ? 16.840 14.688 25.581 1.00 44.64 13 GLU B C 1
ATOM 940 O O . GLU B 1 25 ? 16.212 15.716 25.762 1.00 44.40 13 GLU B O 1
ATOM 946 N N . ILE B 1 26 ? 16.243 13.499 25.508 1.00 43.11 14 ILE B N 1
ATOM 947 C CA . ILE B 1 26 ? 14.794 13.369 25.687 1.00 41.52 14 ILE B CA 1
ATOM 948 C C . ILE B 1 26 ? 14.571 13.053 27.155 1.00 40.20 14 ILE B C 1
ATOM 949 O O . ILE B 1 26 ? 15.256 12.191 27.718 1.00 40.17 14 ILE B O 1
ATOM 954 N N . THR B 1 27 ? 13.643 13.746 27.792 1.00 38.22 15 THR B N 1
ATOM 955 C CA . THR B 1 27 ? 13.283 13.403 29.177 1.00 37.17 15 THR B CA 1
ATOM 956 C C . THR B 1 27 ? 12.348 12.180 29.151 1.00 36.82 15 THR B C 1
ATOM 957 O O . THR B 1 27 ? 11.276 12.216 28.529 1.00 36.44 15 THR B O 1
ATOM 961 N N . PRO B 1 28 ? 12.769 11.069 29.748 1.00 36.94 16 PRO B N 1
ATOM 962 C CA . PRO B 1 28 ? 11.918 9.879 29.755 1.00 36.67 16 PRO B CA 1
ATOM 963 C C . PRO B 1 28 ? 10.667 10.069 30.634 1.00 36.39 16 PRO B C 1
ATOM 964 O O . PRO B 1 28 ? 10.667 10.940 31.479 1.00 37.05 16 PRO B O 1
ATOM 968 N N . GLU B 1 29 ? 9.588 9.333 30.379 1.00 36.37 17 GLU B N 1
ATOM 969 C CA . GLU B 1 29 ? 8.534 9.244 31.367 1.00 36.74 17 GLU B CA 1
ATOM 970 C C . GLU B 1 29 ? 8.761 8.072 32.307 1.00 36.07 17 GLU B C 1
ATOM 971 O O . GLU B 1 29 ? 8.999 6.952 31.867 1.00 35.21 17 GLU B O 1
ATOM 977 N N . ARG B 1 30 ? 8.707 8.323 33.607 1.00 35.23 18 ARG B N 1
ATOM 978 C CA . ARG B 1 30 ? 8.777 7.221 34.577 1.00 36.50 18 ARG B CA 1
ATOM 979 C C . ARG B 1 30 ? 7.431 6.567 34.698 1.00 35.17 18 ARG B C 1
ATOM 980 O O . ARG B 1 30 ? 6.420 7.267 34.874 1.00 35.14 18 ARG B O 1
ATOM 988 N N . ILE B 1 31 ? 7.410 5.234 34.610 1.00 33.76 19 ILE B N 1
ATOM 989 C CA . ILE B 1 31 ? 6.162 4.476 34.642 1.00 32.24 19 ILE B CA 1
ATOM 990 C C . ILE B 1 31 ? 6.256 3.362 35.665 1.00 32.67 19 ILE B C 1
ATOM 991 O O . ILE B 1 31 ? 7.103 2.506 35.536 1.00 32.68 19 ILE B O 1
ATOM 996 N N . SER B 1 32 ? 5.391 3.366 36.681 1.00 32.55 20 SER B N 1
ATOM 997 C CA . SER B 1 32 ? 5.328 2.255 37.622 1.00 31.99 20 SER B CA 1
ATOM 998 C C . SER B 1 32 ? 4.353 1.206 37.155 1.00 31.27 20 SER B C 1
ATOM 999 O O . SER B 1 32 ? 3.271 1.532 36.669 1.00 30.77 20 SER B O 1
ATOM 1002 N N . ASN B 1 33 ? 4.761 -0.049 37.342 1.00 31.95 21 ASN B N 1
ATOM 1003 C CA . ASN B 1 33 ? 3.955 -1.201 37.066 1.00 33.37 21 ASN B CA 1
ATOM 1004 C C . ASN B 1 33 ? 3.408 -1.116 35.648 1.00 34.19 21 ASN B C 1
ATOM 1005 O O . ASN B 1 33 ? 2.210 -1.150 35.408 1.00 34.21 21 ASN B O 1
ATOM 1010 N N . MET B 1 34 ? 4.331 -0.950 34.704 1.00 34.85 22 MET B N 1
ATOM 1011 C CA . MET B 1 34 ? 3.941 -0.787 33.331 1.00 35.76 22 MET B CA 1
ATOM 1012 C C . MET B 1 34 ? 3.269 -2.085 32.870 1.00 35.98 22 MET B C 1
ATOM 1013 O O . MET B 1 34 ? 3.854 -3.169 32.993 1.00 36.55 22 MET B O 1
ATOM 1018 N N . ARG B 1 35 ? 2.079 -1.937 32.301 1.00 37.03 23 ARG B N 1
ATOM 1019 C CA . ARG B 1 35 ? 1.192 -3.044 31.915 1.00 38.21 23 ARG B CA 1
ATOM 1020 C C . ARG B 1 35 ? 1.098 -4.088 33.015 1.00 37.25 23 ARG B C 1
ATOM 1021 O O . ARG B 1 35 ? 1.143 -5.284 32.751 1.00 37.46 23 ARG B O 1
ATOM 1029 N N . GLY B 1 36 ? 1.004 -3.642 34.263 1.00 37.10 24 GLY B N 1
ATOM 1030 C CA . GLY B 1 36 ? 0.935 -4.559 35.401 1.00 36.77 24 GLY B CA 1
ATOM 1031 C C . GLY B 1 36 ? 2.252 -5.241 35.701 1.00 36.82 24 GLY B C 1
ATOM 1032 O O . GLY B 1 36 ? 2.291 -6.248 36.415 1.00 36.25 24 GLY B O 1
ATOM 1033 N N . GLY B 1 37 ? 3.364 -4.715 35.184 1.00 36.54 25 GLY B N 1
ATOM 1034 C CA . GLY B 1 37 ? 4.675 -5.285 35.562 1.00 35.65 25 GLY B CA 1
ATOM 1035 C C . GLY B 1 37 ? 5.197 -4.880 36.929 1.00 36.41 25 GLY B C 1
ATOM 1036 O O . GLY B 1 37 ? 4.523 -4.200 37.704 1.00 36.40 25 GLY B O 1
ATOM 1037 N N . LYS B 1 38 ? 6.440 -5.265 37.197 1.00 36.09 26 LYS B N 1
ATOM 1038 C CA . LYS B 1 38 ? 7.098 -4.967 38.459 1.00 37.07 26 LYS B CA 1
ATOM 1039 C C . LYS B 1 38 ? 7.958 -3.751 38.369 1.00 36.27 26 LYS B C 1
ATOM 1040 O O . LYS B 1 38 ? 8.595 -3.498 37.336 1.00 34.45 26 LYS B O 1
ATOM 1046 N N . GLY B 1 39 ? 7.989 -3.003 39.485 1.00 36.80 27 GLY B N 1
ATOM 1047 C CA . GLY B 1 39 ? 8.899 -1.854 39.663 1.00 36.84 27 GLY B CA 1
ATOM 1048 C C . GLY B 1 39 ? 8.603 -0.708 38.730 1.00 37.47 27 GLY B C 1
ATOM 1049 O O . GLY B 1 39 ? 7.517 -0.615 38.148 1.00 38.31 27 GLY B O 1
ATOM 1050 N N . GLU B 1 40 ? 9.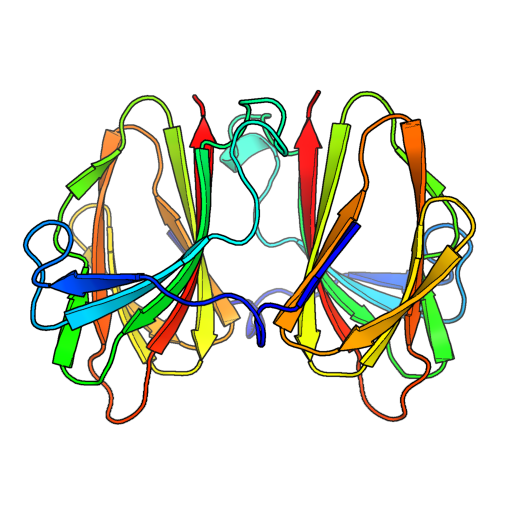590 0.150 38.550 1.00 37.61 28 GLU B N 1
ATOM 1051 C CA . GLU B 1 40 ? 9.432 1.369 37.784 1.00 38.76 28 GLU B CA 1
ATOM 1052 C C . GLU B 1 40 ? 10.372 1.387 36.592 1.00 38.10 28 GLU B C 1
ATOM 1053 O O . GLU B 1 40 ? 11.599 1.274 36.754 1.00 39.06 28 GLU B O 1
ATOM 1059 N N . VAL B 1 41 ? 9.812 1.572 35.405 1.00 36.13 29 VAL B N 1
ATOM 1060 C CA . VAL B 1 41 ? 10.595 1.727 34.196 1.00 35.90 29 VAL B CA 1
ATOM 1061 C C . VAL B 1 41 ? 10.648 3.176 33.642 1.00 35.23 29 VAL B C 1
ATOM 1062 O O . VAL B 1 41 ? 9.942 4.046 34.124 1.00 34.32 29 VAL B O 1
ATOM 1066 N N . GLU B 1 42 ? 11.506 3.414 32.643 1.00 34.81 30 GLU B N 1
ATOM 1067 C CA . GLU B 1 42 ? 11.593 4.726 31.961 1.00 35.57 30 GLU B CA 1
ATOM 1068 C C . GLU B 1 42 ? 11.342 4.523 30.493 1.00 34.88 30 GLU B C 1
ATOM 1069 O O . GLU B 1 42 ? 11.881 3.560 29.886 1.00 34.73 30 GLU B O 1
ATOM 1075 N N . MET B 1 43 ? 10.489 5.367 29.917 1.00 33.05 31 MET B N 1
ATOM 1076 C CA . MET B 1 43 ? 10.233 5.339 28.473 1.00 33.45 31 MET B CA 1
ATOM 1077 C C . MET B 1 43 ? 10.486 6.707 27.843 1.00 33.04 31 MET B C 1
ATOM 1078 O O . MET B 1 43 ? 9.908 7.746 28.282 1.00 31.39 31 MET B O 1
ATOM 1083 N N . ALA B 1 44 ? 11.348 6.716 26.830 1.00 32.51 32 ALA B N 1
ATOM 1084 C CA . ALA B 1 44 ? 11.620 7.906 26.033 1.00 32.47 32 ALA B CA 1
ATOM 1085 C C . ALA B 1 44 ? 11.005 7.749 24.642 1.00 33.40 32 ALA B C 1
ATOM 1086 O O . ALA B 1 44 ? 11.434 6.916 23.867 1.00 31.87 32 ALA B O 1
ATOM 1088 N N . HIS B 1 45 ? 9.984 8.543 24.335 1.00 34.33 33 HIS B N 1
ATOM 1089 C CA . HIS B 1 45 ? 9.334 8.472 23.040 1.00 36.00 33 HIS B CA 1
ATOM 1090 C C . HIS B 1 45 ? 10.268 9.167 22.061 1.00 35.76 33 HIS B C 1
ATOM 1091 O O . HIS B 1 45 ? 10.628 10.305 22.287 1.00 37.16 33 HIS B O 1
ATOM 1098 N N . LEU B 1 46 ? 10.665 8.477 21.007 1.00 35.37 34 LEU B N 1
ATOM 1099 C CA . LEU B 1 46 ? 11.688 8.985 20.105 1.00 36.31 34 LEU B CA 1
ATOM 1100 C C . LEU B 1 46 ? 11.100 9.595 18.862 1.00 36.58 34 LEU B C 1
ATOM 1101 O O . LEU B 1 46 ? 11.650 10.552 18.354 1.00 37.43 34 LEU B O 1
ATOM 1106 N N . LEU B 1 47 ? 10.015 9.018 18.345 1.00 37.12 35 LEU B N 1
ATOM 1107 C CA . LEU B 1 47 ? 9.295 9.582 17.202 1.00 37.30 35 LEU B CA 1
ATOM 1108 C C . LEU B 1 47 ? 7.821 9.435 17.464 1.00 37.84 35 LEU B C 1
ATOM 1109 O O . LEU B 1 47 ? 7.409 8.423 18.018 1.00 37.53 35 LEU B O 1
ATOM 1114 N N . SER B 1 48 ? 7.025 10.408 17.022 1.00 38.85 36 SER B N 1
ATOM 1115 C CA . SER B 1 48 ? 5.572 10.333 17.190 1.00 39.32 36 SER B CA 1
ATOM 1116 C C . SER B 1 48 ? 4.939 9.502 16.074 1.00 39.64 36 SER B C 1
ATOM 1117 O O . SER B 1 48 ? 5.543 9.310 15.007 1.00 39.37 36 SER B O 1
ATOM 1120 N N . LYS B 1 49 ? 3.726 8.997 16.336 1.00 39.43 37 LYS B N 1
ATOM 1121 C CA . LYS B 1 49 ? 2.901 8.347 15.301 1.00 39.33 37 LYS B CA 1
ATOM 1122 C C . LYS B 1 49 ? 2.737 9.216 14.065 1.00 38.19 37 LYS B C 1
ATOM 1123 O O . LYS B 1 49 ? 2.859 8.727 12.947 1.00 37.25 37 LYS B O 1
ATOM 1129 N N . GLU B 1 50 ? 2.470 10.502 14.274 1.00 38.12 38 GLU B N 1
ATOM 1130 C CA . GLU B 1 50 ? 2.287 11.443 13.185 1.00 38.06 38 GLU B CA 1
ATOM 1131 C C . GLU B 1 50 ? 3.478 11.445 12.231 1.00 36.87 38 GLU B C 1
ATOM 1132 O O . GLU B 1 50 ? 3.305 11.346 11.008 1.00 36.09 38 GLU B O 1
ATOM 1138 N N . ALA B 1 51 ? 4.677 11.595 12.805 1.00 35.62 39 ALA B N 1
ATOM 1139 C CA . ALA B 1 51 ? 5.921 11.685 12.036 1.00 34.54 39 ALA B CA 1
ATOM 1140 C C . ALA B 1 51 ? 6.151 10.425 11.231 1.00 33.50 39 ALA B C 1
ATOM 1141 O O . ALA B 1 51 ? 6.790 10.451 10.195 1.00 31.60 39 ALA B O 1
ATOM 1143 N N . MET B 1 52 ? 5.629 9.318 11.744 1.00 33.39 40 MET B N 1
ATOM 1144 C CA . MET B 1 52 ? 5.731 8.031 11.103 1.00 33.76 40 MET B CA 1
ATOM 1145 C C . MET B 1 52 ? 4.474 7.738 10.283 1.00 33.74 40 MET B C 1
ATOM 1146 O O . MET B 1 52 ? 4.163 6.586 10.022 1.00 34.46 40 MET B O 1
ATOM 1151 N N . HIS B 1 53 ? 3.755 8.787 9.895 1.00 34.26 41 HIS B N 1
ATOM 1152 C CA . HIS B 1 53 ? 2.650 8.721 8.913 1.00 34.74 41 HIS B CA 1
ATOM 1153 C C . HIS B 1 53 ? 1.533 7.793 9.369 1.00 35.34 41 HIS B C 1
ATOM 1154 O O . HIS B 1 53 ? 0.844 7.210 8.545 1.00 35.53 41 HIS B O 1
ATOM 1161 N N . ASN B 1 54 ? 1.376 7.637 10.685 1.00 35.97 42 ASN B N 1
ATOM 1162 C CA . ASN B 1 54 ? 0.375 6.750 11.246 1.00 36.64 42 ASN B CA 1
ATOM 1163 C C . ASN B 1 54 ? 0.573 5.276 10.883 1.00 36.52 42 ASN B C 1
ATOM 1164 O O . ASN B 1 54 ? -0.399 4.517 10.907 1.00 37.25 42 ASN B O 1
ATOM 1169 N N . LYS B 1 55 ? 1.805 4.879 10.534 1.00 35.39 43 LYS B N 1
ATOM 1170 C CA . LYS B 1 55 ? 2.140 3.490 10.171 1.00 35.00 43 LYS B CA 1
ATOM 1171 C C . LYS B 1 55 ? 2.669 2.732 11.398 1.00 35.73 43 LYS B C 1
ATOM 1172 O O . LYS B 1 55 ? 2.647 1.501 11.440 1.00 35.49 43 LYS B O 1
ATOM 1178 N N . ALA B 1 56 ? 3.225 3.478 12.352 1.00 36.05 44 ALA B N 1
ATOM 1179 C CA . ALA B 1 56 ? 3.679 2.917 13.615 1.00 36.49 44 ALA B CA 1
ATOM 1180 C C . ALA B 1 56 ? 3.134 3.823 14.699 1.00 36.76 44 ALA B C 1
ATOM 1181 O O . ALA B 1 56 ? 2.943 5.027 14.456 1.00 37.01 44 ALA B O 1
ATOM 1183 N N . ARG B 1 57 ? 2.800 3.239 15.850 1.00 36.38 45 ARG B N 1
ATOM 1184 C CA . ARG B 1 57 ? 2.224 4.007 16.951 1.00 36.54 45 ARG B CA 1
ATOM 1185 C C . ARG B 1 57 ? 3.196 4.239 18.119 1.00 36.46 45 ARG B C 1
ATOM 1186 O O . ARG B 1 57 ? 2.910 5.005 19.033 1.00 36.62 45 ARG B O 1
ATOM 1194 N N . LEU B 1 58 ? 4.357 3.617 18.057 1.00 36.48 46 LEU B N 1
ATOM 1195 C CA . LEU B 1 58 ? 5.361 3.775 19.104 1.00 36.67 46 LEU B CA 1
ATOM 1196 C C . LEU B 1 58 ? 6.735 3.542 18.529 1.00 35.71 46 LEU B C 1
ATOM 1197 O O . LEU B 1 58 ? 6.927 2.599 17.769 1.00 34.52 46 LEU B O 1
ATOM 1202 N N . PHE B 1 59 ? 7.668 4.424 18.881 1.00 35.18 47 PHE B N 1
ATOM 1203 C CA . PHE B 1 59 ? 9.110 4.217 18.681 1.00 35.02 47 PHE B CA 1
ATOM 1204 C C . PHE B 1 59 ? 9.837 4.768 19.904 1.00 33.77 47 PHE B C 1
ATOM 1205 O O . PHE B 1 59 ? 10.124 5.985 20.007 1.00 32.90 47 PHE B O 1
ATOM 1213 N N . ALA B 1 60 ? 10.106 3.885 20.858 1.00 32.96 48 ALA B N 1
ATOM 1214 C CA . ALA B 1 60 ? 10.575 4.300 22.179 1.00 31.99 48 ALA B CA 1
ATOM 1215 C C . ALA B 1 60 ? 11.799 3.527 22.612 1.00 32.51 48 ALA B C 1
ATOM 1216 O O . ALA B 1 60 ? 12.022 2.393 22.151 1.00 31.48 48 ALA B O 1
ATOM 1218 N N . ARG B 1 61 ? 12.604 4.175 23.475 1.00 32.27 49 ARG B N 1
ATOM 1219 C CA . ARG B 1 61 ? 13.728 3.567 24.164 1.00 33.12 49 ARG B CA 1
ATOM 1220 C C . ARG B 1 61 ? 13.330 3.362 25.641 1.00 33.07 49 ARG B C 1
ATOM 1221 O O . ARG B 1 61 ? 13.026 4.322 26.375 1.00 33.40 49 ARG B O 1
ATOM 1229 N N . MET B 1 62 ? 13.319 2.105 26.061 1.00 32.87 50 MET B N 1
ATOM 1230 C CA . MET B 1 62 ? 12.837 1.693 27.371 1.00 32.50 50 MET B CA 1
ATOM 1231 C C . MET B 1 62 ? 14.051 1.382 28.226 1.00 32.09 50 MET B C 1
ATOM 1232 O O . MET B 1 62 ? 15.065 0.910 27.700 1.00 32.39 50 MET B O 1
ATOM 1237 N N . LYS B 1 63 ? 13.934 1.640 29.514 1.00 31.06 51 LYS B N 1
ATOM 1238 C CA . LYS B 1 63 ? 14.951 1.276 30.468 1.00 32.69 51 LYS B CA 1
ATOM 1239 C C . LYS B 1 63 ? 14.301 0.648 31.678 1.00 32.35 51 LYS B C 1
ATOM 1240 O O . LYS B 1 63 ? 13.513 1.302 32.384 1.00 32.40 51 LYS B O 1
ATOM 1246 N N . LEU B 1 64 ? 14.682 -0.606 31.910 1.00 31.53 52 LEU B N 1
ATOM 1247 C CA . LEU B 1 64 ? 14.247 -1.423 33.067 1.00 31.07 52 LEU B CA 1
ATOM 1248 C C . LEU B 1 64 ? 15.380 -1.621 34.070 1.00 30.88 52 LEU B C 1
ATOM 1249 O O . LEU B 1 64 ? 16.369 -2.286 33.769 1.00 31.06 52 LEU B O 1
ATOM 1254 N N . PRO B 1 65 ? 15.269 -1.064 35.268 1.00 30.39 53 PRO B N 1
ATOM 1255 C CA . PRO B 1 65 ? 16.248 -1.385 36.290 1.00 31.25 53 PRO B CA 1
ATOM 1256 C C . PRO B 1 65 ? 16.113 -2.880 36.656 1.00 30.40 53 PRO B C 1
ATOM 1257 O O . PRO B 1 65 ? 15.112 -3.484 36.307 1.00 30.89 53 PRO B O 1
ATOM 1261 N N . PRO B 1 66 ? 17.111 -3.468 37.304 1.00 30.88 54 PRO B N 1
ATOM 1262 C CA . PRO B 1 66 ? 17.045 -4.868 37.753 1.00 31.38 54 PRO B CA 1
ATOM 1263 C C . PRO B 1 66 ? 15.834 -5.108 38.582 1.00 31.44 54 PRO B C 1
ATOM 1264 O O . PRO B 1 66 ? 15.540 -4.287 39.455 1.00 31.86 54 PRO B O 1
ATOM 1268 N N . GLY B 1 67 ? 15.143 -6.219 38.334 1.00 30.86 55 GLY B N 1
ATOM 1269 C CA . GLY B 1 67 ? 13.995 -6.561 39.112 1.00 31.48 55 GLY B CA 1
ATOM 1270 C C . GLY B 1 67 ? 12.736 -6.000 38.455 1.00 31.63 55 GLY B C 1
ATOM 1271 O O . GLY B 1 67 ? 11.651 -6.446 38.797 1.00 31.61 55 GLY B O 1
ATOM 1272 N N . SER B 1 68 ? 12.854 -5.036 37.515 1.00 31.22 56 SER B N 1
ATOM 1273 C CA . SER B 1 68 ? 11.630 -4.441 36.894 1.00 30.26 56 SER B CA 1
ATOM 1274 C C . SER B 1 68 ? 11.204 -5.217 35.660 1.00 32.01 56 SER B C 1
ATOM 1275 O O . SER B 1 68 ? 12.014 -5.988 35.103 1.00 32.02 56 SER B O 1
ATOM 1280 N N . SER B 1 69 ? 9.920 -5.028 35.245 1.00 32.88 57 SER B N 1
ATOM 1281 C CA . SER B 1 69 ? 9.337 -5.710 34.070 1.00 31.98 57 SER B CA 1
ATOM 1282 C C . SER B 1 69 ? 8.203 -4.918 33.444 1.00 33.34 57 SER B C 1
ATOM 1283 O O . SER B 1 69 ? 7.617 -4.026 34.081 1.00 32.92 57 SER B O 1
ATOM 1286 N N . VAL B 1 70 ? 7.979 -5.169 32.151 1.00 33.12 58 VAL B N 1
ATOM 1287 C CA . VAL B 1 70 ? 6.767 -4.769 31.458 1.00 33.35 58 VAL B CA 1
ATOM 1288 C C . VAL B 1 70 ? 5.908 -6.024 31.551 1.00 33.97 58 VAL B C 1
ATOM 1289 O O . VAL B 1 70 ? 6.342 -7.109 31.130 1.00 32.76 58 VAL B O 1
ATOM 1293 N N . GLY B 1 71 ? 4.736 -5.892 32.157 1.00 34.14 59 GLY B N 1
ATOM 1294 C CA . GLY B 1 71 ? 3.907 -7.063 32.507 1.00 35.01 59 GLY B CA 1
ATOM 1295 C C . GLY B 1 71 ? 3.270 -7.628 31.280 1.00 34.50 59 GLY B C 1
ATOM 1296 O O . GLY B 1 71 ? 3.275 -7.004 30.234 1.00 34.26 59 GLY B O 1
ATOM 1297 N N . LEU B 1 72 ? 2.636 -8.783 31.430 1.00 33.92 60 LEU B N 1
ATOM 1298 C CA . LEU B 1 72 ? 2.066 -9.483 30.312 1.00 33.27 60 LEU B CA 1
ATOM 1299 C C . LEU B 1 72 ? 0.913 -8.713 29.695 1.00 34.25 60 LEU B C 1
ATOM 1300 O O . LEU B 1 72 ? 0.011 -8.264 30.439 1.00 34.27 60 LEU B O 1
ATOM 1305 N N . HIS B 1 73 ? 0.911 -8.601 28.349 1.00 33.10 61 HIS B N 1
ATOM 1306 C CA . HIS B 1 73 ? -0.139 -7.896 27.634 1.00 31.94 61 HIS B CA 1
ATOM 1307 C C . HIS B 1 73 ? -0.225 -8.358 26.191 1.00 32.18 61 HIS B C 1
ATOM 1308 O O . HIS B 1 73 ? 0.774 -8.830 25.620 1.00 31.27 61 HIS B O 1
ATOM 1315 N N . LYS B 1 74 ? -1.415 -8.186 25.624 1.00 31.79 62 LYS B N 1
ATOM 1316 C CA . LYS B 1 74 ? -1.774 -8.701 24.315 1.00 32.95 62 LYS B CA 1
ATOM 1317 C C . LYS B 1 74 ? -1.734 -7.584 23.269 1.00 33.86 62 LYS B C 1
ATOM 1318 O O . LYS B 1 74 ? -2.136 -6.457 23.550 1.00 35.08 62 LYS B O 1
ATOM 1324 N N . HIS B 1 75 ? -1.274 -7.923 22.059 1.00 34.50 63 HIS B N 1
ATOM 1325 C CA . HIS B 1 75 ? -1.358 -7.062 20.929 1.00 34.30 63 HIS B CA 1
ATOM 1326 C C . HIS B 1 75 ? -2.326 -7.574 19.848 1.00 35.30 63 HIS B C 1
ATOM 1327 O O . HIS B 1 75 ? -2.282 -8.732 19.443 1.00 36.25 63 HIS B O 1
ATOM 1334 N N . GLU B 1 76 ? -3.195 -6.691 19.361 1.00 36.27 64 GLU B N 1
ATOM 1335 C CA . GLU B 1 76 ? -4.146 -7.027 18.289 1.00 37.15 64 GLU B CA 1
ATOM 1336 C C . GLU B 1 76 ? -4.194 -5.952 17.226 1.00 36.14 64 GLU B C 1
ATOM 1337 O O . GLU B 1 76 ? -4.227 -4.787 17.537 1.00 35.93 64 GLU B O 1
ATOM 1343 N N . GLY B 1 77 ? -4.241 -6.343 15.962 1.00 35.94 65 GLY B N 1
ATOM 1344 C CA . GLY B 1 77 ? -4.219 -5.373 14.859 1.00 35.84 65 GLY B CA 1
ATOM 1345 C C . GLY B 1 77 ? -2.886 -4.647 14.653 1.00 35.36 65 GLY B C 1
ATOM 1346 O O . GLY B 1 77 ? -2.838 -3.612 13.992 1.00 34.82 65 GLY B O 1
ATOM 1347 N N . GLU B 1 78 ? -1.810 -5.195 15.226 1.00 35.16 66 GLU B N 1
ATOM 1348 C CA . GLU B 1 78 ? -0.486 -4.612 15.121 1.00 34.76 66 GLU B CA 1
ATOM 1349 C C . GLU B 1 78 ? 0.520 -5.654 15.556 1.00 34.79 66 GLU B C 1
ATOM 1350 O O . GLU B 1 78 ? 0.151 -6.696 16.071 1.00 34.90 66 GLU B O 1
ATOM 1356 N N . PHE B 1 79 ? 1.798 -5.367 15.346 1.00 34.65 67 PHE B N 1
ATOM 1357 C CA . PHE B 1 79 ? 2.877 -6.191 15.868 1.00 33.87 67 PHE B CA 1
ATOM 1358 C C . PHE B 1 79 ? 3.925 -5.282 16.464 1.00 34.53 67 PHE B C 1
ATOM 1359 O O . PHE B 1 79 ? 3.913 -4.075 16.210 1.00 34.68 67 PHE B O 1
ATOM 1367 N N . GLU B 1 80 ? 4.803 -5.875 17.266 1.00 33.64 68 GLU B N 1
ATOM 1368 C CA . GLU B 1 80 ? 5.820 -5.135 18.010 1.00 34.66 68 GLU B CA 1
ATOM 1369 C C . GLU B 1 80 ? 7.157 -5.839 17.983 1.00 34.63 68 GLU B C 1
ATOM 1370 O O . GLU B 1 80 ? 7.253 -7.056 18.063 1.00 34.58 68 GLU B O 1
ATOM 1376 N N . ILE B 1 81 ? 8.196 -5.029 17.912 1.00 34.89 69 ILE B N 1
ATOM 1377 C CA . ILE B 1 81 ? 9.574 -5.474 17.874 1.00 34.10 69 ILE B CA 1
ATOM 1378 C C . ILE B 1 81 ? 10.293 -4.800 18.989 1.00 33.70 69 ILE B C 1
ATOM 1379 O O . ILE B 1 81 ? 10.134 -3.609 19.182 1.00 33.20 69 ILE B O 1
ATOM 1384 N N . TYR B 1 82 ? 11.063 -5.563 19.737 1.00 33.74 70 TYR B N 1
ATOM 1385 C CA . TYR B 1 82 ? 12.036 -5.031 20.657 1.00 33.45 70 TYR B CA 1
ATOM 1386 C C . TYR B 1 82 ? 13.397 -5.358 20.050 1.00 33.55 70 TYR B C 1
ATOM 1387 O O . TYR B 1 82 ? 13.648 -6.487 19.577 1.00 34.75 70 TYR B O 1
ATOM 1396 N N . TYR B 1 83 ? 14.274 -4.363 20.051 1.00 33.34 71 TYR B N 1
ATOM 1397 C CA . TYR B 1 83 ? 15.673 -4.593 19.782 1.00 32.66 71 TYR B CA 1
ATOM 1398 C C . TYR B 1 83 ? 16.404 -4.292 21.095 1.00 32.68 71 TYR B C 1
ATOM 1399 O O . TYR B 1 83 ? 16.392 -3.132 21.595 1.00 32.16 71 TYR B O 1
ATOM 1408 N N . ILE B 1 84 ? 17.026 -5.316 21.678 1.00 32.57 72 ILE B N 1
ATOM 1409 C CA . ILE B 1 84 ? 17.709 -5.164 22.972 1.00 32.85 72 ILE B CA 1
ATOM 1410 C C . ILE B 1 84 ? 19.039 -4.353 22.803 1.00 33.18 72 ILE B C 1
ATOM 1411 O O . ILE B 1 84 ? 19.907 -4.744 22.028 1.00 32.44 72 ILE B O 1
ATOM 1416 N N . LEU B 1 85 ? 19.185 -3.262 23.575 1.00 33.48 73 LEU B N 1
ATOM 1417 C CA . LEU B 1 85 ? 20.375 -2.364 23.522 1.00 32.02 73 LEU B CA 1
ATOM 1418 C C . LEU B 1 85 ? 21.517 -2.665 24.473 1.00 33.29 73 LEU B C 1
ATOM 1419 O O . LEU B 1 85 ? 22.688 -2.589 24.096 1.00 32.52 73 LEU B O 1
ATOM 1424 N N . LEU B 1 86 ? 21.172 -3.009 25.703 1.00 34.65 74 LEU B N 1
ATOM 1425 C CA . LEU B 1 86 ? 22.090 -3.193 26.809 1.00 36.33 74 LEU B CA 1
ATOM 1426 C C . LEU B 1 86 ? 21.409 -4.138 27.773 1.00 35.72 74 LEU B C 1
ATOM 1427 O O . LEU B 1 86 ? 20.189 -4.030 28.008 1.00 36.23 74 LEU B O 1
ATOM 1432 N N . GLY B 1 87 ? 22.197 -5.036 28.330 1.00 34.68 75 GLY B N 1
ATOM 1433 C CA . GLY B 1 87 ? 21.811 -5.811 29.512 1.00 34.59 75 GLY B CA 1
ATOM 1434 C C . GLY B 1 87 ? 21.264 -7.162 29.092 1.00 33.57 75 GLY B C 1
ATOM 1435 O O . GLY B 1 87 ? 21.484 -7.595 27.983 1.00 31.95 75 GLY B O 1
ATOM 1436 N N . GLU B 1 88 ? 20.589 -7.814 30.014 1.00 33.24 76 GLU B N 1
ATOM 1437 C CA . GLU B 1 88 ? 20.003 -9.108 29.766 1.00 33.57 76 GLU B CA 1
ATOM 1438 C C . GLU B 1 88 ? 18.726 -9.262 30.578 1.00 33.92 76 GLU B C 1
ATOM 1439 O O . GLU B 1 88 ? 18.488 -8.546 31.553 1.00 34.78 76 GLU B O 1
ATOM 1445 N N . GLY B 1 89 ? 17.945 -10.274 30.231 1.00 32.41 77 GLY B N 1
ATOM 1446 C CA . GLY B 1 89 ? 16.687 -10.504 30.880 1.00 32.12 77 GLY B CA 1
ATOM 1447 C C . GLY B 1 89 ? 15.964 -11.666 30.239 1.00 31.55 77 GLY B C 1
ATOM 1448 O O . GLY B 1 89 ? 16.584 -12.557 29.661 1.00 29.99 77 GLY B O 1
ATOM 1449 N N . VAL B 1 90 ? 14.639 -11.664 30.379 1.00 32.49 78 VAL B N 1
ATOM 1450 C CA . VAL B 1 90 ? 13.792 -12.764 29.904 1.00 32.00 78 VAL B CA 1
ATOM 1451 C C . VAL B 1 90 ? 12.613 -12.162 29.176 1.00 31.40 78 VAL B C 1
ATOM 1452 O O . VAL B 1 90 ? 11.939 -11.279 29.717 1.00 31.84 78 VAL B O 1
ATOM 1456 N N . PHE B 1 91 ? 12.402 -12.599 27.923 1.00 31.62 79 PHE B N 1
ATOM 1457 C CA . PHE B 1 91 ? 11.286 -12.204 27.053 1.00 30.83 79 PHE B CA 1
ATOM 1458 C C . PHE B 1 91 ? 10.275 -13.335 27.018 1.00 31.47 79 PHE B C 1
ATOM 1459 O O . PHE B 1 91 ? 10.631 -14.500 26.710 1.00 31.03 79 PHE B O 1
ATOM 1467 N N . HIS B 1 92 ? 9.037 -13.024 27.375 1.00 31.58 80 HIS B N 1
ATOM 1468 C CA . HIS B 1 92 ? 7.997 -14.012 27.383 1.00 32.89 80 HIS B CA 1
ATOM 1469 C C . HIS B 1 92 ? 7.180 -13.849 26.120 1.00 33.73 80 HIS B C 1
ATOM 1470 O O . HIS B 1 92 ? 6.669 -12.789 25.854 1.00 35.00 80 HIS B O 1
ATOM 1477 N N . ASP B 1 93 ? 7.035 -14.894 25.339 1.00 35.56 81 ASP B N 1
ATOM 1478 C CA . ASP B 1 93 ? 6.132 -14.822 24.190 1.00 36.77 81 ASP B CA 1
ATOM 1479 C C . ASP B 1 93 ? 5.623 -16.258 23.841 1.00 35.88 81 ASP B C 1
ATOM 1480 O O . ASP B 1 93 ? 6.349 -17.263 23.948 1.00 34.63 81 ASP B O 1
ATOM 1485 N N . ASN B 1 94 ? 4.347 -16.337 23.515 1.00 35.10 82 ASN B N 1
ATOM 1486 C CA . ASN B 1 94 ? 3.733 -17.609 23.201 1.00 35.25 82 ASN B CA 1
ATOM 1487 C C . ASN B 1 94 ? 3.989 -18.652 24.313 1.00 34.87 82 ASN B C 1
ATOM 1488 O O . ASN B 1 94 ? 4.350 -19.807 24.039 1.00 34.86 82 ASN B O 1
ATOM 1493 N N . GLY B 1 95 ? 3.830 -18.225 25.564 1.00 34.49 83 GLY B N 1
ATOM 1494 C CA . GLY B 1 95 ? 3.883 -19.136 26.693 1.00 34.41 83 GLY B CA 1
ATOM 1495 C C . GLY B 1 95 ? 5.277 -19.588 27.087 1.00 35.29 83 GLY B C 1
ATOM 1496 O O . GLY B 1 95 ? 5.416 -20.426 27.956 1.00 34.60 83 GLY B O 1
ATOM 1497 N N . LYS B 1 96 ? 6.316 -19.029 26.460 1.00 36.29 84 LYS B N 1
ATOM 1498 C CA . LYS B 1 96 ? 7.696 -19.452 26.700 1.00 37.24 84 LYS B CA 1
ATOM 1499 C C . LYS B 1 96 ? 8.542 -18.293 27.233 1.00 37.04 84 LYS B C 1
ATOM 1500 O O . LYS B 1 96 ? 8.468 -17.175 26.717 1.00 36.34 84 LYS B O 1
ATOM 1506 N N . ASP B 1 97 ? 9.366 -18.573 28.235 1.00 37.25 85 ASP B N 1
ATOM 1507 C CA . ASP B 1 97 ? 10.353 -17.617 28.709 1.00 38.07 85 ASP B CA 1
ATOM 1508 C C . ASP B 1 97 ? 11.671 -17.860 27.981 1.00 38.20 85 ASP B C 1
ATOM 1509 O O . ASP B 1 97 ? 12.147 -18.993 27.949 1.00 39.34 85 ASP B O 1
ATOM 1514 N N . VAL B 1 98 ? 12.224 -16.817 27.370 1.00 36.56 86 VAL B N 1
ATOM 1515 C CA . VAL B 1 98 ? 13.417 -16.903 26.535 1.00 37.11 86 VAL B CA 1
ATOM 1516 C C . VAL B 1 98 ? 14.457 -15.924 27.076 1.00 36.19 86 VAL B C 1
ATOM 1517 O O . VAL B 1 98 ? 14.174 -14.741 27.152 1.00 36.84 86 VAL B O 1
ATOM 1521 N N . PRO B 1 99 ? 15.648 -16.397 27.443 1.00 35.37 87 PRO B N 1
ATOM 1522 C CA . PRO B 1 99 ? 16.722 -15.507 27.838 1.00 34.35 87 PRO B CA 1
ATOM 1523 C C . PRO B 1 99 ? 17.098 -14.608 26.677 1.00 33.83 87 PRO B C 1
ATOM 1524 O O . PRO B 1 99 ? 17.272 -15.096 25.573 1.00 33.15 87 PRO B O 1
ATOM 1528 N N . ILE B 1 100 ? 17.171 -13.296 26.916 1.00 33.11 88 ILE B N 1
ATOM 1529 C CA . ILE B 1 100 ? 17.676 -12.366 25.919 1.00 32.77 88 ILE B CA 1
ATOM 1530 C C . ILE B 1 100 ? 18.773 -11.447 26.487 1.00 32.01 88 ILE B C 1
ATOM 1531 O O . ILE B 1 100 ? 19.020 -11.360 27.718 1.00 30.54 88 ILE B O 1
ATOM 1536 N N . LYS B 1 101 ? 19.467 -10.841 25.546 1.00 31.84 89 LYS B N 1
ATOM 1537 C CA . LYS B 1 101 ? 20.602 -9.979 25.840 1.00 32.90 89 LYS B CA 1
ATOM 1538 C C . LYS B 1 101 ? 20.805 -9.005 24.703 1.00 33.48 89 LYS B C 1
ATOM 1539 O O . LYS B 1 101 ? 20.183 -9.134 23.651 1.00 32.38 89 LYS B O 1
ATOM 1545 N N . ALA B 1 102 ? 21.665 -8.000 24.934 1.00 35.07 90 ALA B N 1
ATOM 1546 C CA . ALA B 1 102 ? 21.932 -6.943 23.938 1.00 34.47 90 ALA B CA 1
ATOM 1547 C C . ALA B 1 102 ? 22.227 -7.537 22.570 1.00 34.12 90 ALA B C 1
ATOM 1548 O O . ALA B 1 102 ? 23.008 -8.480 22.444 1.00 35.45 90 ALA B O 1
ATOM 1550 N N . GLY B 1 103 ? 21.564 -7.013 21.555 1.00 34.21 91 GLY B N 1
ATOM 1551 C CA . GLY B 1 103 ? 21.706 -7.504 20.190 1.00 34.58 91 GLY B CA 1
ATOM 1552 C C . GLY B 1 103 ? 20.563 -8.343 19.714 1.00 34.57 91 GLY B C 1
ATOM 1553 O O . GLY B 1 103 ? 20.429 -8.563 18.506 1.00 33.85 91 GLY B O 1
ATOM 1554 N N . ASP B 1 104 ? 19.750 -8.852 2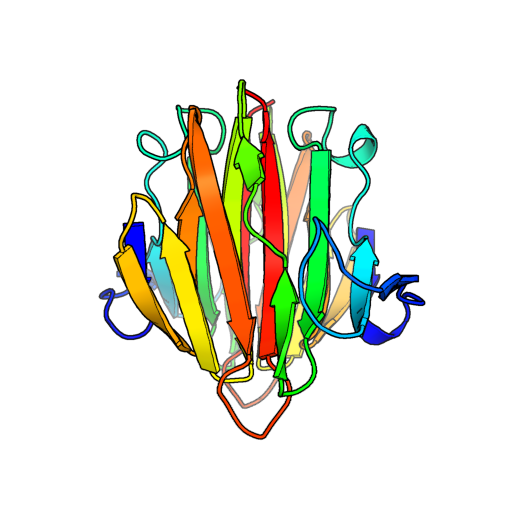0.657 1.00 34.13 92 ASP B N 1
ATOM 1555 C CA . ASP B 1 104 ? 18.578 -9.643 20.296 1.00 33.40 92 ASP B CA 1
ATOM 1556 C C . ASP B 1 104 ? 17.403 -8.798 19.820 1.00 33.14 92 ASP B C 1
ATOM 1557 O O . ASP B 1 104 ? 17.141 -7.715 20.346 1.00 31.83 92 ASP B O 1
ATOM 1562 N N . VAL B 1 105 ? 16.684 -9.360 18.857 1.00 33.32 93 VAL B N 1
ATOM 1563 C CA . VAL B 1 105 ? 15.414 -8.884 18.341 1.00 33.53 93 VAL B CA 1
ATOM 1564 C C . VAL B 1 105 ? 14.289 -9.784 18.884 1.00 34.31 93 VAL B C 1
ATOM 1565 O O . VAL B 1 105 ? 14.345 -10.993 18.741 1.00 34.54 93 VAL B O 1
ATOM 1569 N N . CYS B 1 106 ? 13.257 -9.190 19.473 1.00 34.17 94 CYS B N 1
ATOM 1570 C CA . CYS B 1 106 ? 12.124 -9.925 19.978 1.00 34.60 94 CYS B CA 1
ATOM 1571 C C . CYS B 1 106 ? 10.937 -9.530 19.144 1.00 34.69 94 CYS B C 1
ATOM 1572 O O . CYS B 1 106 ? 10.649 -8.356 19.023 1.00 36.28 94 CYS B O 1
ATOM 1575 N N . PHE B 1 107 ? 10.253 -10.480 18.547 1.00 34.10 95 PHE B N 1
ATOM 1576 C CA . PHE B 1 107 ? 9.144 -10.146 17.673 1.00 34.37 95 PHE B CA 1
ATOM 1577 C C . PHE B 1 107 ? 7.871 -10.679 18.270 1.00 34.74 95 PHE B C 1
ATOM 1578 O O . PHE B 1 107 ? 7.776 -11.892 18.590 1.00 34.71 95 PHE B O 1
ATOM 1586 N N . THR B 1 108 ? 6.875 -9.809 18.380 1.00 34.21 96 THR B N 1
ATOM 1587 C CA . THR B 1 108 ? 5.587 -10.225 18.918 1.00 34.32 96 THR B CA 1
ATOM 1588 C C . THR B 1 108 ? 4.531 -9.937 17.883 1.00 34.53 96 THR B C 1
ATOM 1589 O O . THR B 1 108 ? 4.323 -8.785 17.517 1.00 35.15 96 THR B O 1
ATOM 1593 N N . ASP B 1 109 ? 3.886 -10.991 17.407 1.00 34.33 97 ASP B N 1
ATOM 1594 C CA . ASP B 1 109 ? 2.990 -10.872 16.283 1.00 34.74 97 ASP B CA 1
ATOM 1595 C C . ASP B 1 109 ? 1.619 -10.554 16.781 1.00 34.05 97 ASP B C 1
ATOM 1596 O O . ASP B 1 109 ? 1.346 -10.692 17.966 1.00 33.71 97 ASP B O 1
ATOM 1601 N 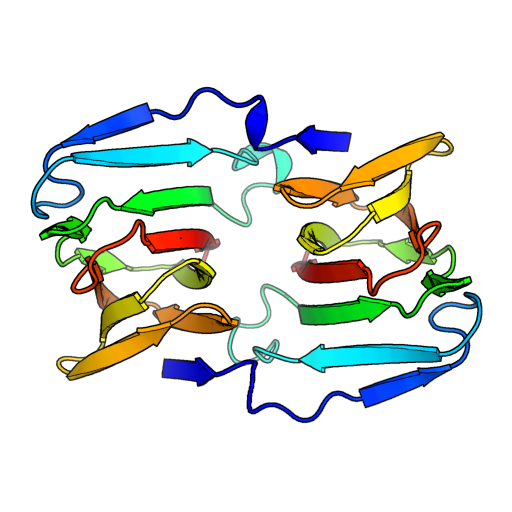N . SER B 1 110 ? 0.746 -10.168 15.863 1.00 33.65 98 SER B N 1
ATOM 1602 C CA . SER B 1 110 ? -0.626 -9.834 16.203 1.00 34.23 98 SER B CA 1
ATOM 1603 C C . SER B 1 110 ? -1.400 -11.021 16.792 1.00 33.58 98 SER B C 1
ATOM 1604 O O . SER B 1 110 ? -1.379 -12.115 16.231 1.00 32.59 98 SER B O 1
ATOM 1607 N N . GLY B 1 111 ? -2.114 -10.789 17.897 1.00 32.94 99 GLY B N 1
ATOM 1608 C CA . GLY B 1 111 ? -2.840 -11.860 18.600 1.00 32.78 99 GLY B CA 1
ATOM 1609 C C . GLY B 1 111 ? -2.021 -12.460 19.750 1.00 33.34 99 GLY B C 1
ATOM 1610 O O . GLY B 1 111 ? -2.558 -13.129 20.630 1.00 34.14 99 GLY B O 1
ATOM 1611 N N . GLU B 1 112 ? -0.719 -12.219 19.740 1.00 33.40 100 GLU B N 1
ATOM 1612 C CA . GLU B 1 112 ? 0.152 -12.727 20.784 1.00 34.23 100 GLU B CA 1
ATOM 1613 C C . GLU B 1 112 ? 0.256 -11.766 21.959 1.00 34.74 100 GLU B C 1
ATOM 1614 O O . GLU B 1 112 ? 0.008 -10.578 21.839 1.00 34.99 100 GLU B O 1
ATOM 1620 N N . SER B 1 113 ? 0.662 -12.323 23.092 1.00 35.15 101 SER B N 1
ATOM 1621 C CA . SER B 1 113 ? 0.875 -11.595 24.324 1.00 34.09 101 SER B CA 1
ATOM 1622 C C . SER B 1 113 ? 2.322 -11.751 24.713 1.00 33.53 101 SER B C 1
ATOM 1623 O O . SER B 1 113 ? 2.898 -12.846 24.582 1.00 34.04 101 SER B O 1
ATOM 1626 N N . HIS B 1 114 ? 2.897 -10.670 25.224 1.00 31.93 102 HIS B N 1
ATOM 1627 C CA . HIS B 1 114 ? 4.294 -10.694 25.663 1.00 30.64 102 HIS B CA 1
ATOM 1628 C C . HIS B 1 114 ? 4.559 -9.856 26.898 1.00 30.21 102 HIS B C 1
ATOM 1629 O O . HIS B 1 114 ? 3.720 -9.038 27.321 1.00 29.13 102 HIS B O 1
ATOM 1636 N N . SER B 1 115 ? 5.717 -10.108 27.494 1.00 29.24 103 SER B N 1
ATOM 1637 C CA . SER B 1 115 ? 6.238 -9.364 28.631 1.00 30.64 103 SER B CA 1
ATOM 1638 C C . SER B 1 115 ? 7.761 -9.437 28.567 1.00 31.57 103 SER B C 1
ATOM 1639 O O . SER B 1 115 ? 8.355 -10.258 27.839 1.00 32.12 103 SER B O 1
ATOM 1642 N N . ILE B 1 116 ? 8.415 -8.643 29.388 1.00 31.35 104 ILE B N 1
ATOM 1643 C CA . ILE B 1 116 ? 9.859 -8.693 29.431 1.00 32.02 104 ILE B CA 1
ATOM 1644 C C . ILE B 1 116 ? 10.283 -8.266 30.814 1.00 32.33 104 ILE B C 1
ATOM 1645 O O . ILE B 1 116 ? 9.704 -7.339 31.397 1.00 32.60 104 ILE B O 1
ATOM 1650 N N . GLU B 1 117 ? 11.259 -8.974 31.350 1.00 31.89 105 GLU B N 1
ATOM 1651 C CA . GLU B 1 117 ? 11.745 -8.735 32.689 1.00 33.17 105 GLU B CA 1
ATOM 1652 C C . GLU B 1 117 ? 13.268 -8.614 32.773 1.00 32.87 105 GLU B C 1
ATOM 1653 O O . GLU B 1 117 ? 13.985 -9.428 32.182 1.00 33.77 105 GLU B O 1
ATOM 1659 N N . ASN B 1 118 ? 13.766 -7.662 33.563 1.00 32.81 106 ASN B N 1
ATOM 1660 C CA . ASN B 1 118 ? 15.207 -7.537 33.791 1.00 32.97 106 ASN B CA 1
ATOM 1661 C C . ASN B 1 118 ? 15.607 -8.439 34.958 1.00 33.87 106 ASN B C 1
ATOM 1662 O O . ASN B 1 118 ? 15.433 -8.093 36.128 1.00 32.78 106 ASN B O 1
ATOM 1667 N N . THR B 1 119 ? 16.159 -9.595 34.591 1.00 34.32 107 THR B N 1
ATOM 1668 C CA . THR B 1 119 ? 16.609 -10.601 35.517 1.00 35.08 107 THR B CA 1
ATOM 1669 C C . THR B 1 119 ? 18.097 -10.459 35.786 1.00 34.11 107 THR B C 1
ATOM 1670 O O . THR B 1 119 ? 18.637 -11.198 36.567 1.00 34.76 107 THR B O 1
ATOM 1674 N N . GLY B 1 120 ? 18.734 -9.471 35.173 1.00 33.37 108 GLY B N 1
ATOM 1675 C CA . GLY B 1 120 ? 20.109 -9.199 35.332 1.00 33.02 108 GLY B CA 1
ATOM 1676 C C . GLY B 1 120 ? 20.372 -8.273 36.502 1.00 33.51 108 GLY B C 1
ATOM 1677 O O . GLY B 1 120 ? 19.515 -8.026 37.302 1.00 32.63 108 GLY B O 1
ATOM 1678 N N . ASN B 1 121 ? 21.576 -7.742 36.560 1.00 33.63 109 ASN B N 1
ATOM 1679 C CA . ASN B 1 121 ? 22.008 -6.963 37.698 1.00 35.62 109 ASN B CA 1
ATOM 1680 C C . ASN B 1 121 ? 22.452 -5.570 37.298 1.00 35.31 109 ASN B C 1
ATOM 1681 O O . ASN B 1 121 ? 22.851 -4.803 38.139 1.00 35.29 109 ASN B O 1
ATOM 1686 N N . THR B 1 122 ? 22.371 -5.260 36.007 1.00 36.38 110 THR B N 1
ATOM 1687 C CA . THR B 1 122 ? 22.513 -3.917 35.463 1.00 36.66 110 THR B CA 1
ATOM 1688 C C . THR B 1 122 ? 21.222 -3.568 34.732 1.00 35.58 110 THR B C 1
ATOM 1689 O O . THR B 1 122 ? 20.331 -4.411 34.620 1.00 36.65 110 THR B O 1
ATOM 1693 N N . ASP B 1 123 ? 21.125 -2.351 34.211 1.00 34.55 111 ASP B N 1
ATOM 1694 C CA . ASP B 1 123 ? 19.936 -1.940 33.449 1.00 34.87 111 ASP B CA 1
ATOM 1695 C C . ASP B 1 123 ? 19.784 -2.734 32.157 1.00 33.70 111 ASP B C 1
ATOM 1696 O O . ASP B 1 123 ? 20.781 -3.135 31.539 1.00 32.39 111 ASP B O 1
ATOM 1701 N N . LEU B 1 124 ? 18.515 -2.952 31.787 1.00 32.33 112 LEU B N 1
ATOM 1702 C CA . LEU B 1 124 ? 18.118 -3.572 30.548 1.00 32.03 112 LEU B CA 1
ATOM 1703 C C . LEU B 1 124 ? 17.497 -2.463 29.756 1.00 33.37 112 LEU B C 1
ATOM 1704 O O . LEU B 1 124 ? 16.556 -1.830 30.240 1.00 32.29 112 LEU B O 1
ATOM 1709 N N . GLU B 1 125 ? 18.079 -2.168 28.585 1.00 34.60 113 GLU B N 1
ATOM 1710 C CA . GLU B 1 125 ? 17.541 -1.155 27.659 1.00 35.29 113 GLU B CA 1
ATOM 1711 C C . GLU B 1 125 ? 17.216 -1.746 26.323 1.00 35.02 113 GLU B C 1
ATOM 1712 O O . GLU B 1 125 ? 17.845 -2.703 25.850 1.00 35.66 113 GLU B O 1
ATOM 1718 N N . PHE B 1 126 ? 16.155 -1.235 25.746 1.00 35.18 114 PHE B N 1
ATOM 1719 C CA . PHE B 1 126 ? 15.684 -1.725 24.448 1.00 34.39 114 PHE B CA 1
ATOM 1720 C C . PHE B 1 126 ? 14.799 -0.737 23.739 1.00 34.63 114 PHE B C 1
ATOM 1721 O O . PHE B 1 126 ? 14.132 0.111 24.372 1.00 32.91 114 PHE B O 1
ATOM 1729 N N . LEU B 1 127 ? 14.815 -0.867 22.421 1.00 33.29 115 LEU B N 1
ATOM 1730 C CA . LEU B 1 127 ? 13.936 -0.165 21.550 1.00 34.87 115 LEU B CA 1
ATOM 1731 C C . LEU B 1 127 ? 12.658 -0.961 21.456 1.00 34.13 115 LEU B C 1
ATOM 1732 O O . LEU B 1 127 ? 12.683 -2.189 21.438 1.00 34.08 115 LEU B O 1
ATOM 1737 N N . ALA B 1 128 ? 11.538 -0.252 21.366 1.00 34.09 116 ALA B N 1
ATOM 1738 C CA . ALA B 1 128 ? 10.266 -0.885 21.113 1.00 33.50 116 ALA B CA 1
ATOM 1739 C C . ALA B 1 128 ? 9.573 -0.158 19.975 1.00 33.93 116 ALA B C 1
ATOM 1740 O O . ALA B 1 128 ? 9.454 1.096 20.005 1.00 33.61 116 ALA B O 1
ATOM 1742 N N . VAL B 1 129 ? 9.118 -0.906 18.972 1.00 33.18 117 VAL B N 1
ATOM 1743 C CA . VAL B 1 129 ? 8.387 -0.310 17.870 1.00 34.09 117 VAL B CA 1
ATOM 1744 C C . VAL B 1 129 ? 7.157 -1.100 17.592 1.00 34.05 117 VAL B C 1
ATOM 1745 O O . VAL B 1 129 ? 7.218 -2.320 17.425 1.00 33.23 117 VAL B O 1
ATOM 1749 N N . ILE B 1 130 ? 6.018 -0.403 17.539 1.00 34.31 118 ILE B N 1
ATOM 1750 C CA . ILE B 1 130 ? 4.742 -1.030 17.268 1.00 34.09 118 ILE B CA 1
ATOM 1751 C C . ILE B 1 130 ? 4.194 -0.608 15.923 1.00 34.66 118 ILE B C 1
ATOM 1752 O O . ILE B 1 130 ? 3.846 0.545 15.723 1.00 33.86 118 ILE B O 1
ATOM 1757 N N . ILE B 1 131 ? 4.089 -1.568 15.019 1.00 34.91 119 ILE B N 1
ATOM 1758 C CA . ILE B 1 131 ? 3.685 -1.276 13.660 1.00 36.03 119 ILE B CA 1
ATOM 1759 C C . ILE B 1 131 ? 2.284 -1.805 13.426 1.00 36.51 119 ILE B C 1
ATOM 1760 O O . ILE B 1 131 ? 1.948 -2.950 13.768 1.00 35.03 119 ILE B O 1
ATOM 1765 N N . LEU B 1 132 ? 1.478 -0.957 12.805 1.00 38.02 120 LEU B N 1
ATOM 1766 C CA . LEU B 1 132 ? 0.047 -1.173 12.741 1.00 39.16 120 LEU B CA 1
ATOM 1767 C C . LEU B 1 132 ? -0.349 -2.125 11.616 1.00 40.14 120 LEU B C 1
ATOM 1768 O O . LEU B 1 132 ? 0.225 -2.076 10.518 1.00 38.90 120 LEU B O 1
ATOM 1773 N N . LEU B 1 133 ? -1.319 -2.985 11.961 1.00 41.63 121 LEU B N 1
ATOM 1774 C CA . LEU B 1 133 ? -1.901 -4.077 11.138 1.00 43.65 121 LEU B CA 1
ATOM 1775 C C . LEU B 1 133 ? -0.991 -5.305 10.863 1.00 45.06 121 LEU B C 1
ATOM 1776 O O . LEU B 1 133 ? -1.162 -6.363 11.528 1.00 45.73 121 LEU B O 1
#

InterPro domains:
  IPR011051 RmlC-like cupin domain superfamily [SSF51182] (7-118)
  IPR013096 Cupin 2, conserved barrel [PF07883] (49-117)
  IPR014710 RmlC-like jelly roll fold [G3DSA:2.60.120.10] (7-121)
  IPR051610 Glucose-6-phosphate isomerase/Oxalate decarboxylase [PTHR35848] (1-118)

Solvent-accessible surface area: 10276 Å² total; per-residue (Å²): 119,45,26,73,8,83,136,53,127,53,83,169,41,70,86,26,120,71,6,108,42,83,1,47,14,8,88,7,12,66,88,148,25,0,73,83,65,0,99,22,5,0,55,6,68,0,44,67,43,3,10,6,7,111,24,111,4,126,36,17,0,8,1,7,7,0,28,90,24,105,3,40,2,47,13,121,69,48,99,53,99,4,89,51,9,0,0,1,12,0,44,45,46,49,37,1,22,1,53,2,84,18,141,96,52,0,23,1,4,2,4,6,0,36,123,133,46,28,72,7,91,131,45,128,49,83,175,38,75,85,27,123,70,5,111,42,82,0,33,12,8,93,8,12,67,93,154,32,0,73,88,57,0,102,24,7,0,64,4,50,0,40,64,46,3,10,6,8,110,20,119,3,116,34,16,0,8,2,6,4,0,26,91,23,90,4,40,1,45,13,110,65,139,101,46,99,3,98,42,7,0,0,1,4,1,42,40,34,57,36,1,21,1,50,1,80,13,126,79,54,0,21,2,6,2,5,6,0,36,131

CATH classification: 2.60.120.10

B-factor: mean 37.4, std 6.46, range [21.3, 71.34]

Radius of gyration: 17.08 Å; Cα contacts (8 Å, |Δi|>4): 690; chains: 2; bounding box: 42×39×44 Å

GO terms:
  GO:0030145 manganese ion binding (F, IDA)
  GO:0042802 identical protein binding (F, IDA)
  GO:0042803 protein homodimerization activity (F, IDA)

Sequence (230 aa):
MVVRSSEITPERISNMRGGKGEVEMAHLLSKEAMHNKARLFARMKLPPGSSVGLHKHEGEFEIYYILLGEGVFHDNGKDVPIKAGDVCFTDSGESHSIENTGNTDLEFLAVIILLMVVRSSEITPERISNMRGGKGEVEMAHLLSKEAMHNKARLFARMKLPPGSSVGLHKHEGEFEIYYILLGEGVFHDNGKDVPIKAGDVCFTDSGESHSIENTGNTDLEFLAVIILL

Secondary structure (DSSP, 8-state):
-EEEGGGSPPEEEESGGG-SSEEEEEE-S-TTTTTTSEEEEEEEEE-TT-EEEEEE--SEEEEEEEEESEEEEEETTEEEEEETTEEEEE-TT-EEEEE--SSS-EEEEEEEEE-/-EEEGGGSPPEEEESGGG-SSEEEEEE-S-TTTTTTSEEEEEEEEE-TT-EEEEEE--SEEEEEEEEESEEEEEETTEEEEEETTEEEEE-TT-EEEEE--SSS-EEEEEEEEE-